Protein AF-A0A943GC03-F1 (afdb_monomer)

Secondary structure (DSSP, 8-state):
-PPPBPPPPP-TT-EEEEE-SSSPP--HHHHHHHHHHHHHTT-EEEE-GGGTEEEEE-SS-EEEEE--PPPPHHHHHHHHHHHHH-TTEEEEEES--SS-GGGGGGG--HHHHHHS--EEEE-GGGHHHHHHIIIII-B-EEE---HHHHSSS--SHHHHHHHHHHHHHHTPPTT-EEEEE-EESSSS-EEEEEEEEEHHHHHHHHTSTT----SS-EEEEEEEES--HHHHHHHHHHHHHTTGGGGEEEEEEEEEE-----STT--SHHHHHHHHHHHHHHHHHH-TT-EEEE-TTSSSSSS---EEESSEEEE-SSEEEEE-

pLDDT: mean 90.37, std 12.74, range [32.59, 98.75]

Structure (mmCIF, N/CA/C/O backbone):
data_AF-A0A943GC03-F1
#
_entry.id   AF-A0A943GC03-F1
#
loop_
_atom_site.group_PDB
_atom_site.id
_atom_site.type_symbol
_atom_site.label_atom_id
_atom_site.label_alt_id
_atom_site.label_comp_id
_atom_site.label_asym_id
_atom_site.label_entity_id
_atom_site.label_seq_id
_atom_site.pdbx_PDB_ins_code
_atom_site.Cartn_x
_atom_site.Cartn_y
_atom_site.Cartn_z
_atom_site.occupancy
_atom_site.B_iso_or_equiv
_atom_site.auth_seq_id
_atom_site.auth_comp_id
_atom_site.auth_asym_id
_atom_site.auth_atom_id
_atom_site.pdbx_PDB_model_num
ATOM 1 N N . MET A 1 1 ? -11.562 -13.745 -10.741 1.00 63.97 1 MET A N 1
ATOM 2 C CA . MET A 1 1 ? -11.432 -12.811 -9.591 1.00 63.97 1 MET A CA 1
ATOM 3 C C . MET A 1 1 ? -12.812 -12.370 -9.106 1.00 63.97 1 MET A C 1
ATOM 5 O O . MET A 1 1 ? -13.724 -12.295 -9.921 1.00 63.97 1 MET A O 1
ATOM 9 N N . SER A 1 2 ? -12.991 -12.064 -7.812 1.00 64.19 2 SER A N 1
ATOM 10 C CA . SER A 1 2 ? -14.250 -11.471 -7.312 1.00 64.19 2 SER A CA 1
ATOM 11 C C . SER A 1 2 ? -14.488 -10.083 -7.938 1.00 64.19 2 SER A C 1
ATOM 13 O O . SER A 1 2 ? -13.507 -9.387 -8.218 1.00 64.19 2 SER A O 1
ATOM 15 N N . PRO A 1 3 ? -15.746 -9.636 -8.127 1.00 81.94 3 PRO A N 1
ATOM 16 C CA . PRO A 1 3 ? -16.027 -8.250 -8.489 1.00 81.94 3 PRO A CA 1
ATOM 17 C C . PRO A 1 3 ? -15.361 -7.300 -7.494 1.00 81.94 3 PRO A C 1
ATOM 19 O O . PRO A 1 3 ? -15.490 -7.473 -6.282 1.00 81.94 3 PRO A O 1
ATOM 22 N N . VAL A 1 4 ? -14.623 -6.316 -8.005 1.00 89.88 4 VAL A N 1
ATOM 23 C CA . VAL A 1 4 ? -13.894 -5.377 -7.152 1.00 89.88 4 VAL A CA 1
ATOM 24 C C . VAL A 1 4 ? -14.811 -4.237 -6.720 1.00 89.88 4 VAL A C 1
ATOM 26 O O . VAL A 1 4 ? -15.385 -3.537 -7.551 1.00 89.88 4 VAL A O 1
ATOM 29 N N . THR A 1 5 ? -14.894 -4.036 -5.413 1.00 95.19 5 THR A N 1
ATOM 30 C CA . THR A 1 5 ? -15.681 -3.024 -4.724 1.00 95.19 5 THR A CA 1
ATOM 31 C C . THR A 1 5 ? -14.780 -1.882 -4.289 1.00 95.19 5 THR A C 1
ATOM 33 O O . THR A 1 5 ? -13.764 -2.074 -3.616 1.00 95.19 5 THR A O 1
ATOM 36 N N . ILE A 1 6 ? -15.174 -0.668 -4.653 1.00 95.62 6 ILE A N 1
ATOM 37 C CA . ILE A 1 6 ? -14.563 0.554 -4.143 1.00 95.62 6 ILE A CA 1
ATOM 38 C C . ILE A 1 6 ? -15.263 0.903 -2.819 1.00 95.62 6 ILE A C 1
ATOM 40 O O . ILE A 1 6 ? -16.489 1.040 -2.819 1.00 95.62 6 ILE A O 1
ATOM 44 N N . PRO A 1 7 ? -14.544 1.038 -1.687 1.00 96.00 7 PRO A N 1
ATOM 45 C CA . PRO A 1 7 ? -15.186 1.309 -0.404 1.00 96.00 7 PRO A CA 1
ATOM 46 C C . PRO A 1 7 ? -15.822 2.705 -0.387 1.00 96.00 7 PRO A C 1
ATOM 48 O O . PRO A 1 7 ? -15.298 3.608 -1.046 1.00 96.00 7 PRO A O 1
ATOM 51 N N . PRO A 1 8 ? -16.886 2.941 0.399 1.00 95.94 8 PRO A N 1
ATOM 52 C CA . PRO A 1 8 ? -17.448 4.279 0.571 1.00 95.94 8 PRO A CA 1
ATOM 53 C C . PRO A 1 8 ? -16.380 5.304 0.982 1.00 95.94 8 PRO A C 1
ATOM 55 O O 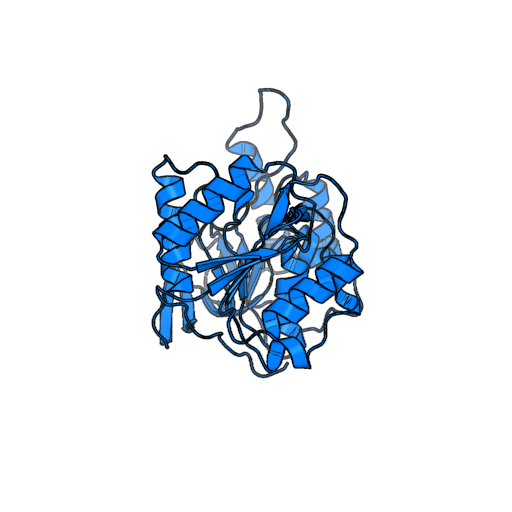. PRO A 1 8 ? -15.473 4.996 1.755 1.00 95.94 8 PRO A O 1
ATOM 58 N N . SER A 1 9 ? -16.469 6.527 0.457 1.00 96.38 9 SER A N 1
ATOM 59 C CA . SER A 1 9 ? -15.617 7.637 0.899 1.00 96.38 9 SER A CA 1
ATOM 60 C C . SER A 1 9 ? -15.942 8.022 2.343 1.00 96.38 9 SER A C 1
ATOM 62 O O . SER A 1 9 ? -17.113 8.013 2.728 1.00 96.38 9 SER A O 1
ATOM 64 N N . LEU A 1 10 ? -14.934 8.449 3.102 1.00 97.88 10 LEU A N 1
ATOM 65 C CA . LEU A 1 10 ? -15.144 9.037 4.423 1.00 97.88 10 LEU A CA 1
ATOM 66 C C . LEU A 1 10 ? -15.774 10.429 4.315 1.00 97.88 10 LEU A C 1
ATOM 68 O O . LEU A 1 10 ? -15.789 11.050 3.247 1.00 97.88 10 LEU A O 1
ATOM 72 N N . ARG A 1 11 ? -16.274 10.927 5.445 1.00 97.38 11 ARG A N 1
ATOM 73 C CA . ARG A 1 11 ? -16.776 12.288 5.659 1.00 97.38 11 ARG A CA 1
ATOM 74 C C . ARG A 1 11 ? -16.354 12.786 7.046 1.00 97.38 11 ARG A C 1
ATOM 76 O O . ARG A 1 11 ? -16.153 11.968 7.944 1.00 97.38 11 ARG A O 1
ATOM 83 N N . PRO A 1 12 ? -16.233 14.107 7.261 1.00 97.56 12 PRO A N 1
ATOM 84 C CA . PRO A 1 12 ? -16.111 14.646 8.612 1.00 97.56 12 PRO A CA 1
ATOM 85 C C . PRO A 1 12 ? -17.236 14.114 9.517 1.00 97.56 12 PRO A C 1
ATOM 87 O O . PRO A 1 12 ? -18.391 14.049 9.097 1.00 97.56 12 PRO A O 1
ATOM 90 N N . GLY A 1 13 ? -16.889 13.709 10.736 1.00 98.00 13 GLY A N 1
ATOM 91 C CA . GLY A 1 13 ? -17.758 13.027 11.697 1.00 98.00 13 GLY A CA 1
ATOM 92 C C . GLY A 1 13 ? -17.644 11.498 11.684 1.00 98.00 13 GLY A C 1
ATOM 93 O O . GLY A 1 13 ? -17.988 10.861 12.682 1.00 98.00 13 GLY A O 1
ATOM 94 N N . ASP A 1 14 ? -17.115 10.893 10.615 1.00 98.62 14 ASP A N 1
ATOM 95 C CA . ASP A 1 14 ? -16.911 9.444 10.566 1.00 98.62 14 ASP A CA 1
ATOM 96 C C . ASP A 1 14 ? -15.860 8.983 11.582 1.00 98.62 14 ASP A C 1
ATOM 98 O O . ASP A 1 14 ? -14.882 9.680 11.867 1.00 98.62 14 ASP A O 1
ATOM 102 N N . THR A 1 15 ? -16.042 7.768 12.105 1.00 98.75 15 THR A N 1
ATOM 103 C CA . THR A 1 15 ? -15.058 7.139 12.993 1.00 98.75 15 THR A CA 1
ATOM 104 C C . THR A 1 15 ? -14.080 6.287 12.198 1.00 98.75 15 THR A C 1
ATOM 106 O O . THR A 1 15 ? -14.480 5.453 11.384 1.00 98.75 15 THR A O 1
ATOM 109 N N . VAL A 1 16 ? -12.789 6.449 12.471 1.00 98.50 16 VAL A N 1
ATOM 110 C CA . VAL A 1 16 ? -11.713 5.614 11.936 1.00 98.50 16 VAL A CA 1
ATOM 111 C C . VAL A 1 16 ? -11.009 4.851 13.051 1.00 98.50 16 VAL A C 1
ATOM 113 O O . VAL A 1 16 ? -10.827 5.355 14.161 1.00 98.50 16 VAL A O 1
ATOM 116 N N . ALA A 1 17 ? -10.612 3.620 12.756 1.00 98.06 17 ALA A N 1
ATOM 117 C CA . ALA A 1 17 ? -9.846 2.777 13.655 1.00 98.06 17 ALA A CA 1
ATOM 118 C C . ALA A 1 17 ? -8.350 2.875 13.351 1.00 98.06 17 ALA A C 1
ATOM 120 O O . ALA A 1 17 ? -7.941 2.758 12.196 1.00 98.06 17 ALA A O 1
ATOM 121 N N . LEU A 1 18 ? -7.533 3.024 14.393 1.00 96.06 18 LEU A N 1
ATOM 122 C CA . LEU A 1 18 ? -6.087 2.837 14.322 1.00 96.06 18 LEU A CA 1
ATOM 123 C C . LEU A 1 18 ? -5.728 1.434 14.800 1.00 96.06 18 LEU A C 1
ATOM 125 O O . LEU A 1 18 ? -6.046 1.072 15.937 1.00 96.06 18 LEU A O 1
ATOM 129 N N . VAL A 1 19 ? -5.041 0.676 13.945 1.00 95.50 19 VAL A N 1
ATOM 130 C CA . VAL A 1 19 ? -4.600 -0.707 14.195 1.00 95.50 19 VAL A CA 1
ATOM 131 C C . VAL A 1 19 ? -3.126 -0.891 13.829 1.00 95.50 19 VAL A C 1
ATOM 133 O O . VAL A 1 19 ? -2.601 -0.181 12.970 1.00 95.50 19 VAL A O 1
ATOM 136 N N . ALA A 1 20 ? -2.457 -1.876 14.434 1.00 94.12 20 ALA A N 1
ATOM 137 C CA . ALA A 1 20 ? -1.085 -2.260 14.081 1.00 94.12 20 ALA A CA 1
ATOM 138 C C . ALA A 1 20 ? -0.996 -3.760 13.725 1.00 94.12 20 ALA A C 1
ATOM 140 O O . ALA A 1 20 ? -0.598 -4.578 14.560 1.00 94.12 20 ALA A O 1
ATOM 141 N N . PRO A 1 21 ? -1.387 -4.158 12.499 1.00 94.00 21 PRO A N 1
ATOM 142 C CA . PRO A 1 21 ? -1.334 -5.561 12.085 1.00 94.00 21 PRO A CA 1
ATOM 143 C C . PRO A 1 21 ? 0.104 -6.064 11.850 1.00 94.00 21 PRO A C 1
ATOM 145 O O . PRO A 1 21 ? 0.349 -7.263 11.957 1.00 94.00 21 PRO A O 1
ATOM 148 N N . GLY A 1 22 ? 1.052 -5.158 11.579 1.00 90.00 22 GLY A N 1
ATOM 149 C CA . GLY A 1 22 ? 2.480 -5.454 11.449 1.00 90.00 22 GLY A CA 1
ATOM 150 C C . GLY A 1 22 ? 3.220 -5.388 12.790 1.00 90.00 22 GLY A C 1
ATOM 151 O O . GLY A 1 22 ? 2.901 -6.111 13.740 1.00 90.00 22 GLY A O 1
ATOM 152 N N . ALA A 1 23 ? 4.226 -4.513 12.876 1.00 86.75 23 ALA A N 1
ATOM 153 C CA . ALA A 1 23 ? 5.077 -4.385 14.058 1.00 86.75 23 ALA A CA 1
ATOM 154 C C . ALA A 1 23 ? 4.424 -3.596 15.207 1.00 86.75 23 ALA A C 1
ATOM 156 O O . ALA A 1 23 ? 3.564 -2.739 15.000 1.00 86.75 23 ALA A O 1
ATOM 157 N N . ALA A 1 24 ? 4.908 -3.843 16.428 1.00 81.38 24 ALA A N 1
ATOM 158 C CA . ALA A 1 24 ? 4.486 -3.133 17.633 1.00 81.38 24 ALA A CA 1
ATOM 159 C C . ALA A 1 24 ? 4.795 -1.627 17.573 1.00 81.38 24 ALA A C 1
ATOM 161 O O . ALA A 1 24 ? 5.775 -1.187 16.959 1.00 81.38 24 ALA A O 1
ATOM 162 N N . VAL A 1 25 ? 3.982 -0.821 18.250 1.00 80.88 25 VAL A N 1
ATOM 163 C CA . VAL A 1 25 ? 4.201 0.623 18.390 1.00 80.88 25 VAL A CA 1
ATOM 164 C C . VAL A 1 25 ? 5.118 0.882 19.579 1.00 80.88 25 VAL A C 1
ATOM 166 O O . VAL A 1 25 ? 4.836 0.421 20.675 1.00 80.88 25 VAL A O 1
ATOM 169 N N . LYS A 1 26 ? 6.201 1.639 19.367 1.00 78.12 26 LYS A N 1
ATOM 170 C CA . LYS A 1 26 ? 7.167 2.019 20.419 1.00 78.12 26 LYS A CA 1
ATOM 171 C C . LYS A 1 26 ? 7.208 3.527 20.707 1.00 78.12 26 LYS A C 1
ATOM 173 O O . LYS A 1 26 ? 7.999 3.977 21.520 1.00 78.12 26 LYS A O 1
ATOM 178 N N . ASN A 1 27 ? 6.391 4.323 20.009 1.00 80.25 27 ASN A N 1
ATOM 179 C CA . ASN A 1 27 ? 6.401 5.786 20.094 1.00 80.25 27 ASN A CA 1
ATOM 180 C C . ASN A 1 27 ? 4.990 6.326 20.412 1.00 80.25 27 ASN A C 1
ATOM 182 O O . ASN A 1 27 ? 4.236 6.641 19.483 1.00 80.25 27 ASN A O 1
ATOM 186 N N . PRO A 1 28 ? 4.615 6.436 21.700 1.00 81.38 28 PRO A N 1
ATOM 187 C CA . PRO A 1 28 ? 3.294 6.923 22.102 1.00 81.38 28 PRO A CA 1
ATOM 188 C C . PRO A 1 28 ? 3.044 8.379 21.695 1.00 81.38 28 PRO A C 1
ATOM 190 O O . PRO A 1 28 ? 1.929 8.726 21.306 1.00 81.38 28 PRO A O 1
ATOM 193 N N . LEU A 1 29 ? 4.075 9.230 21.729 1.00 84.06 29 LEU A N 1
ATOM 194 C CA . LEU A 1 29 ? 3.946 10.634 21.338 1.00 84.06 29 LEU A CA 1
ATOM 195 C C . LEU A 1 29 ? 3.627 10.770 19.844 1.00 84.06 29 LEU A C 1
ATOM 197 O O . LEU A 1 29 ? 2.754 11.549 19.464 1.00 84.06 29 LEU A O 1
ATOM 201 N N . GLY A 1 30 ? 4.295 9.979 19.001 1.00 85.81 30 GLY A N 1
ATOM 202 C CA . GLY A 1 30 ? 4.002 9.917 17.571 1.00 85.81 30 GLY A CA 1
ATOM 203 C C . GLY A 1 30 ? 2.570 9.457 17.295 1.00 85.81 30 GLY A C 1
ATOM 204 O O . GLY A 1 30 ? 1.904 10.032 16.436 1.00 85.81 30 GLY A O 1
ATOM 205 N N . LEU A 1 31 ? 2.066 8.479 18.060 1.00 87.62 31 LEU A N 1
ATOM 206 C CA . LEU A 1 31 ? 0.685 8.005 17.928 1.00 87.62 31 LEU A CA 1
ATOM 207 C C . LEU A 1 31 ? -0.310 9.119 18.260 1.00 87.62 31 LEU A C 1
ATOM 209 O O . LEU A 1 31 ? -1.257 9.340 17.510 1.00 87.62 31 LEU A O 1
ATOM 213 N N . PHE A 1 32 ? -0.068 9.854 19.346 1.00 87.75 32 PHE A N 1
ATOM 214 C CA . PHE A 1 32 ? -0.913 10.974 19.751 1.00 87.75 32 PHE A CA 1
ATOM 215 C C . PHE A 1 32 ? -0.947 12.093 18.699 1.00 87.75 32 PHE A C 1
ATOM 217 O O . PHE A 1 32 ? -2.023 12.578 18.356 1.00 87.75 32 PHE A O 1
ATOM 224 N N . ARG A 1 33 ? 0.202 12.460 18.120 1.00 89.38 33 ARG A N 1
ATOM 225 C CA . ARG A 1 33 ? 0.257 13.455 17.033 1.00 89.38 33 ARG A CA 1
ATOM 226 C C . ARG A 1 33 ? -0.517 13.006 15.796 1.00 89.38 33 ARG A C 1
ATOM 228 O O . ARG A 1 33 ? -1.242 13.800 15.202 1.00 89.38 33 ARG A O 1
ATOM 235 N N . ALA A 1 34 ? -0.431 11.726 15.443 1.00 88.38 34 ALA A N 1
ATOM 236 C CA . ALA A 1 34 ? -1.204 11.187 14.333 1.00 88.38 34 ALA A CA 1
ATOM 237 C C . ALA A 1 34 ? -2.719 11.216 14.606 1.00 88.38 34 ALA A C 1
ATOM 239 O O . ALA A 1 34 ? -3.501 11.546 13.718 1.00 88.38 34 ALA A O 1
ATOM 240 N N . VAL A 1 35 ? -3.143 10.939 15.846 1.00 92.44 35 VAL A N 1
ATOM 241 C CA . VAL A 1 35 ? -4.544 11.098 16.273 1.00 92.44 35 VAL A CA 1
ATOM 242 C C . VAL A 1 35 ? -4.996 12.550 16.104 1.00 92.44 35 VAL A C 1
ATOM 244 O O . VAL A 1 35 ? -6.043 12.781 15.504 1.00 92.44 35 VAL A O 1
ATOM 247 N N . GLN A 1 36 ? -4.193 13.521 16.551 1.00 92.62 36 GLN A N 1
ATOM 248 C CA . GLN A 1 36 ? -4.492 14.947 16.371 1.00 92.62 36 GLN A CA 1
ATOM 249 C C . GLN A 1 36 ? -4.610 15.332 14.892 1.00 92.62 36 GLN A C 1
ATOM 251 O O . GLN A 1 36 ? -5.478 16.125 14.530 1.00 92.62 36 GLN A O 1
ATOM 256 N N . PHE A 1 37 ? -3.775 14.758 14.022 1.00 93.12 37 PHE A N 1
ATOM 257 C CA . PHE A 1 37 ? -3.892 14.954 12.580 1.00 93.12 37 PHE A CA 1
ATOM 258 C C . PHE A 1 37 ? -5.232 14.439 12.037 1.00 93.12 37 PHE A C 1
ATOM 260 O O . PHE A 1 37 ? -5.936 15.179 11.360 1.00 93.12 37 PHE A O 1
ATOM 267 N N . TYR A 1 38 ? -5.638 13.209 12.358 1.00 95.31 38 TYR A N 1
ATOM 268 C CA . TYR A 1 38 ? -6.929 12.693 11.887 1.00 95.31 38 TYR A CA 1
ATOM 269 C C . TYR A 1 38 ? -8.117 13.480 12.464 1.00 95.31 38 TYR A C 1
ATOM 271 O O . TYR A 1 38 ? -9.088 13.736 11.753 1.00 95.31 38 TYR A O 1
ATOM 279 N N . GLN A 1 39 ? -8.022 13.931 13.716 1.00 96.25 39 GLN A N 1
ATOM 280 C CA . GLN A 1 39 ? -9.025 14.801 14.332 1.00 96.25 39 GLN A CA 1
ATOM 281 C C . GLN A 1 39 ? -9.105 16.175 13.655 1.00 96.25 39 GLN A C 1
ATOM 283 O O . GLN A 1 39 ? -10.203 16.700 13.488 1.00 96.25 39 GLN A O 1
ATOM 288 N N . SER A 1 40 ? -7.982 16.746 13.203 1.00 95.12 40 SER A N 1
ATOM 289 C CA . SER A 1 40 ? -7.990 18.021 12.468 1.00 95.12 40 SER A CA 1
ATOM 290 C C . SER A 1 40 ? -8.613 17.907 11.072 1.00 95.12 40 SER A C 1
ATOM 292 O O . SER A 1 40 ? -9.118 18.895 10.544 1.00 95.12 40 SER A O 1
ATOM 294 N N . LEU A 1 41 ? -8.669 16.694 10.509 1.00 95.88 41 LEU A N 1
ATOM 295 C CA . LEU A 1 41 ? -9.468 16.373 9.321 1.00 95.88 41 LEU A CA 1
ATOM 296 C C . LEU A 1 41 ? -10.974 16.217 9.620 1.00 95.88 41 LEU A C 1
ATOM 298 O O . LEU A 1 41 ? -11.757 15.962 8.705 1.00 95.88 41 LEU A O 1
ATOM 302 N N . GLY A 1 42 ? -11.387 16.347 10.884 1.00 97.81 42 GLY A N 1
ATOM 303 C CA . GLY A 1 42 ? -12.769 16.189 11.332 1.00 97.81 42 GLY A CA 1
ATOM 304 C C . GLY A 1 42 ? -13.191 14.740 11.582 1.00 97.81 42 GLY A C 1
ATOM 305 O O . GLY A 1 42 ? -14.388 14.476 11.614 1.00 97.81 42 GLY A O 1
ATOM 306 N N . LEU A 1 43 ? -12.256 13.795 11.725 1.00 98.44 43 LEU A N 1
ATOM 307 C CA . LEU A 1 43 ? -12.565 12.383 11.988 1.00 98.44 43 LEU A CA 1
ATOM 308 C C . LEU A 1 43 ? -12.562 12.066 13.488 1.00 98.44 43 LEU A C 1
ATOM 310 O O . LEU A 1 43 ? -11.730 12.564 14.248 1.00 98.44 43 LEU A O 1
ATOM 314 N N . ASN A 1 44 ? -13.438 11.152 13.896 1.00 98.38 44 ASN A N 1
ATOM 315 C CA . ASN A 1 44 ? -13.374 10.516 15.209 1.00 98.38 44 ASN A CA 1
ATOM 316 C C . ASN A 1 44 ? -12.370 9.357 15.164 1.00 98.38 44 ASN A C 1
ATOM 318 O O . ASN A 1 44 ? -12.326 8.616 14.185 1.00 98.38 44 ASN A O 1
ATOM 322 N N . VAL A 1 45 ? -11.562 9.168 16.210 1.00 97.06 45 VAL A N 1
ATOM 323 C CA . VAL A 1 45 ? -10.482 8.167 16.201 1.00 97.06 45 VAL A CA 1
ATOM 324 C C . VAL A 1 45 ? -10.658 7.154 17.326 1.00 97.06 45 VAL A C 1
ATOM 326 O O . VAL A 1 45 ? -10.672 7.517 18.500 1.00 97.06 45 VAL A O 1
ATOM 329 N N . THR A 1 46 ? -10.728 5.872 16.967 1.00 95.88 46 THR A N 1
ATOM 330 C CA . THR A 1 46 ? -10.702 4.744 17.908 1.00 95.88 46 THR A CA 1
ATOM 331 C C . THR A 1 46 ? -9.359 4.031 17.823 1.00 95.88 46 THR A C 1
ATOM 333 O O . THR A 1 46 ? -8.986 3.524 16.768 1.00 95.88 46 THR A O 1
ATOM 336 N N . ILE A 1 47 ? -8.626 3.952 18.933 1.00 93.31 47 ILE A N 1
ATOM 337 C CA . ILE A 1 47 ? -7.322 3.276 18.985 1.00 93.31 47 ILE A CA 1
ATOM 338 C C . ILE A 1 47 ? -7.510 1.853 19.511 1.00 93.31 47 ILE A C 1
ATOM 340 O O . ILE A 1 47 ? -8.061 1.652 20.595 1.00 93.31 47 ILE A O 1
ATOM 344 N N . PHE A 1 48 ? -7.035 0.863 18.756 1.00 92.81 48 PHE A N 1
ATOM 345 C CA . PHE A 1 48 ? -7.087 -0.538 19.163 1.00 92.81 48 PHE A CA 1
ATOM 346 C C . PHE A 1 48 ? -5.841 -0.969 19.957 1.00 92.81 48 PHE A C 1
ATOM 348 O O . PHE A 1 48 ? -4.774 -0.371 19.796 1.00 92.81 48 PHE A O 1
ATOM 355 N N . PRO A 1 49 ? -5.947 -2.013 20.805 1.00 90.31 49 PRO A N 1
ATOM 356 C CA . PRO A 1 49 ? -4.831 -2.487 21.623 1.00 90.31 49 PRO A CA 1
ATOM 357 C C . PRO A 1 49 ? -3.561 -2.856 20.847 1.00 90.31 49 PRO A C 1
ATOM 359 O O . PRO A 1 49 ? -2.467 -2.619 21.357 1.00 90.31 49 PRO A O 1
ATOM 362 N N . SER A 1 50 ? -3.676 -3.352 19.605 1.00 90.94 50 SER A N 1
ATOM 363 C CA . SER A 1 50 ? -2.524 -3.592 18.714 1.00 90.94 50 SER A CA 1
ATOM 364 C C . SER A 1 50 ? -1.580 -2.394 18.582 1.00 90.94 50 SER A C 1
ATOM 366 O O . SER A 1 50 ? -0.380 -2.588 18.407 1.00 90.94 50 SER A O 1
ATOM 368 N N . CYS A 1 51 ? -2.065 -1.163 18.761 1.00 89.19 51 CYS A N 1
ATOM 369 C CA . CYS A 1 51 ? -1.257 0.058 18.761 1.00 89.19 51 CYS A CA 1
ATOM 370 C C . CYS A 1 51 ? -0.396 0.259 20.028 1.00 89.19 51 CYS A C 1
ATOM 372 O O . CYS A 1 51 ? -0.001 1.388 20.316 1.00 89.19 51 CYS A O 1
ATOM 374 N N . GLY A 1 52 ? -0.115 -0.801 20.793 1.00 84.19 52 GLY A N 1
ATOM 375 C CA . GLY A 1 52 ? 0.617 -0.724 22.060 1.00 84.19 52 GLY A CA 1
ATOM 376 C C . GLY A 1 52 ? -0.222 -0.094 23.169 1.00 84.19 52 GLY A C 1
ATOM 377 O O . GLY A 1 52 ? 0.287 0.693 23.958 1.00 84.19 52 GLY A O 1
ATOM 378 N N . MET A 1 53 ? -1.531 -0.367 23.194 1.00 78.94 53 MET A N 1
ATOM 379 C CA . MET A 1 53 ? -2.463 0.160 24.195 1.00 78.94 53 MET A CA 1
ATOM 380 C C . MET A 1 53 ? -3.028 -0.981 25.047 1.00 78.94 53 MET A C 1
ATOM 382 O O . MET A 1 53 ? -3.512 -1.979 24.520 1.00 78.94 53 MET A O 1
ATOM 386 N N . LYS A 1 54 ? -3.062 -0.819 26.370 1.00 76.62 54 LYS A N 1
ATOM 387 C CA . LYS A 1 54 ? -3.701 -1.752 27.308 1.00 76.62 54 LYS A CA 1
ATOM 388 C C . LYS A 1 54 ? -4.853 -1.061 28.019 1.00 76.62 54 LYS A C 1
ATOM 390 O O . LYS A 1 54 ? -4.758 0.107 28.388 1.00 76.62 54 LYS A O 1
ATOM 395 N N . ARG A 1 55 ? -5.958 -1.781 28.225 1.00 71.88 55 ARG A N 1
ATOM 396 C CA . ARG A 1 55 ? -7.060 -1.288 29.060 1.00 71.88 55 ARG A CA 1
ATOM 397 C C . ARG A 1 55 ? -6.639 -1.362 30.523 1.00 71.88 55 ARG A C 1
ATOM 399 O O . ARG A 1 55 ? -6.353 -2.443 31.027 1.00 71.88 55 ARG A O 1
ATOM 406 N N . HIS A 1 56 ? -6.646 -0.223 31.195 1.00 71.56 56 HIS A N 1
ATOM 407 C CA . HIS A 1 56 ? -6.428 -0.095 32.623 1.00 71.56 56 HIS A CA 1
ATOM 408 C C . HIS A 1 56 ? -7.742 0.326 33.281 1.00 71.56 56 HIS A C 1
ATOM 410 O O . HIS A 1 56 ? -8.244 1.428 33.049 1.00 71.56 56 HIS A O 1
ATOM 416 N N . LYS A 1 57 ? -8.328 -0.586 34.062 1.00 71.88 57 LYS A N 1
ATOM 417 C CA . LYS A 1 57 ? -9.507 -0.295 34.879 1.00 71.88 57 LYS A CA 1
ATOM 418 C C . LYS A 1 57 ? -9.061 0.417 36.151 1.00 71.88 57 LYS A C 1
ATOM 420 O O . LYS A 1 57 ? -8.294 -0.146 36.925 1.00 71.88 57 LYS A O 1
ATOM 425 N N . THR A 1 58 ? -9.562 1.622 36.367 1.00 68.81 58 THR A N 1
ATOM 426 C CA . THR A 1 58 ? -9.566 2.277 37.676 1.00 68.81 58 THR A CA 1
ATOM 427 C C . THR A 1 58 ? -10.899 1.980 38.370 1.00 68.81 58 THR A C 1
ATOM 429 O O . THR A 1 58 ? -11.810 1.426 37.755 1.00 68.81 58 THR A O 1
ATOM 432 N N . GLN A 1 59 ? -11.036 2.335 39.652 1.00 68.44 59 GLN A N 1
ATOM 433 C CA . GLN A 1 59 ? -12.287 2.121 40.399 1.00 68.44 59 GLN A CA 1
ATOM 434 C C . GLN A 1 59 ? -13.522 2.748 39.724 1.00 68.44 59 GLN A C 1
ATOM 436 O O . GLN A 1 59 ? -14.617 2.223 39.894 1.00 68.44 59 GLN A O 1
ATOM 441 N N . ASN A 1 60 ? -13.342 3.809 38.925 1.00 69.56 60 ASN A N 1
ATOM 442 C CA . ASN A 1 60 ? -14.440 4.593 38.349 1.00 69.56 60 ASN A CA 1
ATOM 443 C C . ASN A 1 60 ? -14.445 4.645 36.810 1.00 69.56 60 ASN A C 1
ATOM 445 O O . ASN A 1 60 ? -15.363 5.231 36.244 1.00 69.56 60 ASN A O 1
ATOM 449 N N . ASP A 1 61 ? -13.435 4.099 36.118 1.00 63.44 61 ASP A N 1
ATOM 450 C CA . ASP A 1 61 ? -13.305 4.251 34.661 1.00 63.44 61 ASP A CA 1
ATOM 451 C C . ASP A 1 61 ? -12.400 3.177 34.020 1.00 63.44 61 ASP A C 1
ATOM 453 O O . ASP A 1 61 ? -11.601 2.521 34.686 1.00 63.44 61 ASP A O 1
ATOM 457 N N . THR A 1 62 ? -12.487 2.992 32.702 1.00 69.38 62 THR A N 1
ATOM 458 C CA . THR A 1 62 ? -11.542 2.179 31.921 1.00 69.38 62 THR A CA 1
ATOM 459 C C . THR A 1 62 ? -10.784 3.067 30.942 1.00 69.38 62 THR A C 1
ATOM 461 O O . THR A 1 62 ? -11.339 3.500 29.937 1.00 69.38 62 THR A O 1
ATOM 464 N N . LYS A 1 63 ? -9.487 3.282 31.187 1.00 70.38 63 LYS A N 1
ATOM 465 C CA . LYS A 1 63 ? -8.614 4.091 30.320 1.00 70.38 63 LYS A CA 1
ATOM 466 C C . LYS A 1 63 ? -7.693 3.213 29.479 1.00 70.38 63 LYS A C 1
ATOM 468 O O . LYS A 1 63 ? -7.369 2.094 29.871 1.00 70.38 63 LYS A O 1
ATOM 473 N N . LEU A 1 64 ? -7.257 3.710 28.323 1.00 65.12 64 LEU A N 1
ATOM 474 C CA . LEU A 1 64 ? -6.165 3.096 27.564 1.00 65.12 64 LEU A CA 1
ATOM 475 C C . LEU A 1 64 ? -4.837 3.705 28.022 1.00 65.12 64 LEU A C 1
ATOM 477 O O . LEU A 1 64 ? -4.696 4.925 28.050 1.00 65.12 64 LEU A O 1
ATOM 481 N N . ILE A 1 65 ? -3.882 2.852 28.389 1.00 71.94 65 ILE A N 1
ATOM 482 C CA . ILE A 1 65 ? -2.505 3.233 28.723 1.00 71.94 65 ILE A CA 1
ATOM 483 C C . ILE A 1 65 ? -1.548 2.624 27.705 1.00 71.94 65 ILE A C 1
ATOM 485 O O . ILE A 1 65 ? -1.801 1.531 27.196 1.00 71.94 65 ILE A O 1
ATOM 489 N N . PHE A 1 66 ? -0.447 3.314 27.414 1.00 76.44 66 PHE A N 1
ATOM 490 C CA . PHE A 1 66 ? 0.593 2.754 26.559 1.00 76.44 66 PHE A CA 1
ATOM 491 C C . PHE A 1 66 ? 1.248 1.542 27.232 1.00 76.44 66 PHE A C 1
ATOM 493 O O . PHE A 1 66 ? 1.487 1.544 28.439 1.00 76.44 66 PHE A O 1
ATOM 500 N N . CYS A 1 67 ? 1.506 0.500 26.451 1.00 70.12 67 CYS A N 1
ATOM 501 C CA . CYS A 1 67 ? 2.108 -0.743 26.893 1.00 70.12 67 CYS A CA 1
ATOM 502 C C . CYS A 1 67 ? 3.000 -1.293 25.779 1.00 70.12 67 CYS A C 1
ATOM 504 O O . CYS A 1 67 ? 2.562 -1.434 24.638 1.00 70.12 67 CYS A O 1
ATOM 506 N N . GLU A 1 68 ? 4.245 -1.613 26.126 1.00 65.44 68 GLU A N 1
ATOM 507 C CA . GLU A 1 68 ? 5.242 -2.148 25.192 1.00 65.44 68 GLU A CA 1
ATOM 508 C C . GLU A 1 68 ? 5.091 -3.658 24.941 1.00 65.44 68 GLU A C 1
ATOM 510 O O . GLU A 1 68 ? 5.856 -4.228 24.164 1.00 65.44 68 GLU A O 1
ATOM 515 N N . GLU A 1 69 ? 4.112 -4.313 25.578 1.00 68.69 69 GLU A N 1
ATOM 516 C CA . GLU A 1 69 ? 3.830 -5.737 25.381 1.00 68.69 69 GLU A CA 1
ATOM 517 C C . GLU A 1 69 ? 3.479 -6.030 23.913 1.00 68.69 69 GLU A C 1
ATOM 519 O O . GLU A 1 69 ? 2.642 -5.362 23.295 1.00 68.69 69 GLU A O 1
ATOM 524 N N . GLU A 1 70 ? 4.097 -7.070 23.350 1.00 72.44 70 GLU A N 1
ATOM 525 C CA . GLU A 1 70 ? 3.748 -7.532 22.012 1.00 72.44 70 GLU A CA 1
ATOM 526 C C . GLU A 1 70 ? 2.329 -8.104 21.986 1.00 72.44 70 GLU A C 1
ATOM 528 O O . GLU A 1 70 ? 1.966 -9.015 22.733 1.00 72.44 70 GLU A O 1
ATOM 533 N N . VAL A 1 71 ? 1.517 -7.588 21.067 1.00 86.00 71 VAL A N 1
ATOM 534 C CA . VAL A 1 71 ? 0.168 -8.098 20.835 1.00 86.00 71 VAL A CA 1
ATOM 535 C C . VAL A 1 71 ? 0.236 -9.322 19.924 1.00 86.00 71 VAL A C 1
ATOM 537 O O . VAL A 1 71 ? 0.792 -9.254 18.827 1.00 86.00 71 VAL A O 1
ATOM 540 N N . SER A 1 72 ? -0.360 -10.433 20.367 1.00 91.38 72 SER A N 1
ATOM 541 C CA . SER A 1 72 ? -0.392 -11.687 19.600 1.00 91.38 72 SER A CA 1
ATOM 542 C C . SER A 1 72 ? -1.035 -11.525 18.217 1.00 91.38 72 SER A C 1
ATOM 544 O O . SER A 1 72 ? -1.984 -10.754 18.041 1.00 91.38 72 SER A O 1
ATOM 546 N N . ASP A 1 73 ? -0.590 -12.325 17.248 1.00 94.19 73 ASP A N 1
ATOM 547 C CA . ASP A 1 73 ? -1.155 -12.340 15.891 1.00 94.19 73 ASP A CA 1
ATOM 548 C C . ASP A 1 73 ? -2.662 -12.643 15.898 1.00 94.19 73 ASP A C 1
ATOM 550 O O . ASP A 1 73 ? -3.442 -11.985 15.210 1.00 94.19 73 ASP A O 1
ATOM 554 N N . ALA A 1 74 ? -3.103 -13.571 16.755 1.00 95.44 74 ALA A N 1
ATOM 555 C CA . ALA A 1 74 ? -4.518 -13.893 16.917 1.00 95.44 74 ALA A CA 1
ATOM 556 C C . ALA A 1 74 ? -5.337 -12.681 17.395 1.00 95.44 74 ALA A C 1
ATOM 558 O O . ALA A 1 74 ? -6.475 -12.488 16.964 1.00 95.44 74 ALA A O 1
ATOM 559 N N . GLN A 1 75 ? -4.776 -11.847 18.275 1.00 94.06 75 GLN A N 1
ATOM 560 C CA . GLN A 1 75 ? -5.430 -10.615 18.700 1.00 94.06 75 GLN A CA 1
ATOM 561 C C . GLN A 1 75 ? -5.441 -9.565 17.585 1.00 94.06 75 GLN A C 1
ATOM 563 O O . GLN A 1 75 ? -6.510 -9.022 17.316 1.00 94.06 75 GLN A O 1
ATOM 568 N N . LYS A 1 76 ? -4.322 -9.336 16.886 1.00 95.44 76 LYS A N 1
ATOM 569 C CA . LYS A 1 76 ? -4.263 -8.417 15.731 1.00 95.44 76 LYS A CA 1
ATOM 570 C C . LYS A 1 76 ? -5.294 -8.784 14.661 1.00 95.44 76 LYS A C 1
ATOM 572 O O . LYS A 1 76 ? -6.028 -7.921 14.186 1.00 95.44 76 LYS A O 1
ATOM 577 N N . LEU A 1 77 ? -5.415 -10.074 14.344 1.00 97.19 77 LEU A N 1
ATOM 578 C CA . LEU A 1 77 ? -6.415 -10.590 13.412 1.00 97.19 77 LEU A CA 1
ATOM 579 C C . LEU A 1 77 ? -7.850 -10.349 13.904 1.00 97.19 77 LEU A C 1
ATOM 581 O O . LEU A 1 77 ? -8.703 -9.898 13.137 1.00 97.19 77 LEU A O 1
ATOM 585 N N . ARG A 1 78 ? -8.144 -10.645 15.179 1.00 96.75 78 ARG A N 1
ATOM 586 C CA . ARG A 1 78 ? -9.473 -10.385 15.761 1.00 96.75 78 ARG A CA 1
ATOM 587 C C . ARG A 1 78 ? -9.826 -8.902 15.723 1.00 96.75 78 ARG A C 1
ATOM 589 O O . ARG A 1 78 ? -10.961 -8.571 15.399 1.00 96.75 78 ARG A O 1
ATOM 596 N N . GLU A 1 79 ? -8.876 -8.029 16.041 1.00 96.00 79 GLU A N 1
ATOM 597 C CA . GLU A 1 79 ? -9.059 -6.578 16.000 1.00 96.00 79 GLU A CA 1
ATOM 598 C C . GLU A 1 79 ? -9.335 -6.091 14.577 1.00 96.00 79 GLU A C 1
ATOM 600 O O . GLU A 1 79 ? -10.313 -5.374 14.373 1.00 96.00 79 GLU A O 1
ATOM 605 N N . LEU A 1 80 ? -8.560 -6.547 13.588 1.00 97.88 80 LEU A N 1
ATOM 606 C CA . LEU A 1 80 ? -8.775 -6.208 12.181 1.00 97.88 80 LEU A CA 1
ATOM 607 C C . LEU A 1 80 ? -10.172 -6.635 11.708 1.00 97.88 80 LEU A C 1
ATOM 609 O O . LEU A 1 80 ? -10.931 -5.815 11.197 1.00 97.88 80 LEU A O 1
ATOM 613 N N . GLN A 1 81 ? -10.558 -7.892 11.939 1.00 97.88 81 GLN A N 1
ATOM 614 C CA . GLN A 1 81 ? -11.885 -8.383 11.550 1.00 97.88 81 GLN A CA 1
ATOM 615 C C . GLN A 1 81 ? -13.016 -7.676 12.306 1.00 97.88 81 GLN A C 1
ATOM 617 O O . GLN A 1 81 ? -14.083 -7.446 11.742 1.00 97.88 81 GLN A O 1
ATOM 622 N N . ARG A 1 82 ? -12.804 -7.312 13.577 1.00 97.56 82 ARG A N 1
ATOM 623 C CA . ARG A 1 82 ? -13.766 -6.513 14.343 1.00 97.56 82 ARG A CA 1
ATOM 624 C C . ARG A 1 82 ? -13.947 -5.129 13.729 1.00 97.56 82 ARG A C 1
ATOM 626 O O . ARG A 1 82 ? -15.083 -4.698 13.612 1.00 97.56 82 ARG A O 1
ATOM 633 N N . CYS A 1 83 ? -12.869 -4.461 13.318 1.00 98.12 83 CYS A N 1
ATOM 634 C CA . CYS A 1 83 ? -12.964 -3.153 12.666 1.00 98.12 83 CYS A CA 1
ATOM 635 C C . CYS A 1 83 ? -13.804 -3.209 11.385 1.00 98.12 83 CYS A C 1
ATOM 637 O O . CYS A 1 83 ? -14.544 -2.275 11.096 1.00 98.12 83 CYS A O 1
ATOM 639 N N . PHE A 1 84 ? -13.711 -4.308 10.631 1.00 98.25 84 PHE A N 1
ATOM 640 C CA . PHE A 1 84 ? -14.544 -4.523 9.449 1.00 98.25 84 PHE A CA 1
ATOM 641 C C . PHE A 1 84 ? -16.006 -4.834 9.798 1.00 98.25 84 PHE A C 1
ATOM 643 O O . PHE A 1 84 ? -16.890 -4.320 9.135 1.00 98.25 84 PHE A O 1
ATOM 650 N N . ARG A 1 85 ? -16.294 -5.601 10.854 1.00 97.75 85 ARG A N 1
ATOM 651 C CA . ARG A 1 85 ? -17.685 -5.897 11.260 1.00 97.75 85 ARG A CA 1
ATOM 652 C C . ARG A 1 85 ? -18.403 -4.742 11.961 1.00 97.75 85 ARG A C 1
ATOM 654 O O . ARG A 1 85 ? -19.620 -4.763 12.075 1.00 97.75 85 ARG A O 1
ATOM 661 N N . ASP A 1 86 ? -17.663 -3.790 12.513 1.00 98.12 86 ASP A N 1
ATOM 662 C CA . ASP A 1 86 ? -18.235 -2.688 13.280 1.00 98.12 86 ASP A CA 1
ATOM 663 C C . ASP A 1 86 ? -18.715 -1.569 12.342 1.00 98.12 86 ASP A C 1
ATOM 665 O O . ASP A 1 86 ? -17.919 -0.853 11.728 1.00 98.12 86 ASP A O 1
ATOM 669 N N . ASP A 1 87 ? -20.032 -1.405 12.228 1.00 97.44 87 ASP A N 1
ATOM 670 C CA . ASP A 1 87 ? -20.648 -0.385 11.375 1.00 97.44 87 ASP A CA 1
ATOM 671 C C . ASP A 1 87 ? -20.382 1.049 11.829 1.00 97.44 87 ASP A C 1
ATOM 673 O O . ASP A 1 87 ? -20.525 1.974 11.022 1.00 97.44 87 ASP A O 1
ATOM 677 N N . THR A 1 88 ? -19.953 1.260 13.075 1.00 98.12 88 THR A N 1
ATOM 678 C CA . THR A 1 88 ? -19.561 2.590 13.556 1.00 98.12 88 THR A CA 1
ATOM 679 C C . THR A 1 88 ? -18.211 3.022 12.983 1.00 98.12 88 THR A C 1
ATOM 681 O O . THR A 1 88 ? -17.994 4.213 12.762 1.00 98.12 88 THR A O 1
ATOM 684 N N . ILE A 1 89 ? -17.333 2.069 12.652 1.00 98.56 89 ILE A N 1
ATOM 685 C CA . ILE A 1 89 ? -16.032 2.315 12.024 1.00 98.56 89 ILE A CA 1
ATOM 686 C C . ILE A 1 89 ? -16.222 2.404 10.507 1.00 98.56 89 ILE A C 1
ATOM 688 O O . ILE A 1 89 ? -16.760 1.495 9.879 1.00 98.56 89 ILE A O 1
ATOM 692 N N . LYS A 1 90 ? -15.770 3.495 9.889 1.00 98.50 90 LYS A N 1
ATOM 693 C CA . LYS A 1 90 ? -15.861 3.731 8.436 1.00 98.50 90 LYS A CA 1
ATOM 694 C C . LYS A 1 90 ? -14.517 3.602 7.718 1.00 98.50 90 LYS A C 1
ATOM 696 O O . LYS A 1 90 ? -14.484 3.341 6.516 1.00 98.50 90 LYS A O 1
ATOM 701 N N . GLY A 1 91 ? -13.411 3.733 8.450 1.00 98.31 91 GLY A N 1
ATOM 702 C CA . GLY A 1 91 ? -12.056 3.583 7.920 1.00 98.31 91 GLY A CA 1
ATOM 703 C C . GLY A 1 91 ? -11.110 2.911 8.909 1.00 98.31 91 GLY A C 1
ATOM 704 O O . GLY A 1 91 ? -11.320 2.963 10.117 1.00 98.31 91 GLY A O 1
ATOM 705 N N . ILE A 1 92 ? -10.071 2.262 8.395 1.00 98.62 92 ILE A N 1
ATOM 706 C CA . ILE A 1 92 ? -9.089 1.486 9.152 1.00 98.62 92 ILE A CA 1
ATOM 707 C C . ILE A 1 92 ? -7.705 1.912 8.679 1.00 98.62 92 ILE A C 1
ATOM 709 O O . ILE A 1 92 ? -7.330 1.673 7.529 1.00 98.62 92 ILE A O 1
ATOM 713 N N . PHE A 1 93 ? -6.947 2.562 9.554 1.00 97.94 93 PHE A N 1
ATOM 714 C CA . PHE A 1 93 ? -5.636 3.111 9.232 1.00 97.94 93 PHE A CA 1
ATOM 715 C C . PHE A 1 93 ? -4.554 2.362 10.007 1.00 97.94 93 PHE A C 1
ATOM 717 O O . PHE A 1 93 ? -4.553 2.316 11.241 1.00 97.94 93 PHE A O 1
ATOM 724 N N . CYS A 1 94 ? -3.621 1.767 9.268 1.00 96.56 94 CYS A N 1
ATOM 725 C CA . CYS A 1 94 ? -2.474 1.091 9.847 1.00 96.56 94 CYS A CA 1
ATOM 726 C C . CYS A 1 94 ? -1.496 2.129 10.397 1.00 96.56 94 CYS A C 1
ATOM 728 O O . CYS A 1 94 ? -1.085 3.059 9.700 1.00 96.56 94 CYS A O 1
ATOM 730 N N . VAL A 1 95 ? -1.106 1.972 11.659 1.00 92.06 95 VAL A N 1
ATOM 731 C CA . VAL A 1 95 ? -0.246 2.965 12.317 1.00 92.06 95 VAL A CA 1
ATOM 732 C C . VAL A 1 95 ? 1.216 2.865 11.895 1.00 92.06 95 VAL A C 1
ATOM 734 O O . VAL A 1 95 ? 1.929 3.868 11.925 1.00 92.06 95 VAL A O 1
ATOM 737 N N . ARG A 1 96 ? 1.657 1.668 11.497 1.00 90.12 96 ARG A N 1
ATOM 738 C CA . ARG A 1 96 ? 2.971 1.380 10.915 1.00 90.12 96 ARG A CA 1
ATOM 739 C C . ARG A 1 96 ? 2.963 0.026 10.199 1.00 90.12 96 ARG A C 1
ATOM 741 O O . ARG A 1 96 ? 2.115 -0.819 10.480 1.00 90.12 96 ARG A O 1
ATOM 748 N N . GLY A 1 97 ? 3.961 -0.175 9.343 1.00 87.50 97 GLY A N 1
ATOM 749 C CA . GLY A 1 97 ? 4.293 -1.462 8.738 1.00 87.50 97 GLY A CA 1
ATOM 750 C C . GLY A 1 97 ? 5.198 -2.262 9.675 1.00 87.50 97 GLY A C 1
ATOM 751 O O . GLY A 1 97 ? 4.944 -2.350 10.879 1.00 87.50 97 GLY A O 1
ATOM 752 N N . GLY A 1 98 ? 6.304 -2.784 9.149 1.00 88.31 98 GLY A N 1
ATOM 753 C CA . GLY A 1 98 ? 7.289 -3.552 9.909 1.00 88.31 98 GLY A CA 1
ATOM 754 C C . GLY A 1 98 ? 7.278 -5.017 9.501 1.00 88.31 98 GLY A C 1
ATOM 755 O O . GLY A 1 98 ? 7.659 -5.321 8.384 1.00 88.31 98 GLY A O 1
ATOM 756 N N . TYR A 1 99 ? 6.887 -5.914 10.402 1.00 90.75 99 TYR A N 1
ATOM 757 C CA . TYR A 1 99 ? 6.815 -7.341 10.105 1.00 90.75 99 TYR A CA 1
ATOM 758 C C . TYR A 1 99 ? 5.683 -7.988 10.896 1.00 90.75 99 TYR A C 1
ATOM 760 O O . TYR A 1 99 ? 5.564 -7.776 12.107 1.00 90.75 99 TYR A O 1
ATOM 768 N N . GLY A 1 100 ? 4.882 -8.804 10.218 1.00 92.88 100 GLY A N 1
ATOM 769 C CA . GLY A 1 100 ? 3.881 -9.657 10.853 1.00 92.88 100 GLY A CA 1
ATOM 770 C C . GLY A 1 100 ? 2.621 -9.871 10.026 1.00 92.88 100 GLY A C 1
ATOM 771 O O . GLY A 1 100 ? 1.944 -10.873 10.245 1.00 92.88 100 GLY A O 1
ATOM 772 N N . CYS A 1 101 ? 2.327 -9.010 9.045 1.00 97.38 101 CYS A N 1
ATOM 773 C CA . CYS A 1 101 ? 1.081 -9.108 8.279 1.00 97.38 101 CYS A CA 1
ATOM 774 C C . CYS A 1 101 ? 0.954 -10.435 7.520 1.00 97.38 101 CYS A C 1
ATOM 776 O O . CYS A 1 101 ? -0.144 -10.986 7.438 1.00 97.38 101 CYS A O 1
ATOM 778 N N . ILE A 1 102 ? 2.070 -10.996 7.041 1.00 97.06 102 ILE A N 1
ATOM 779 C CA . ILE A 1 102 ? 2.089 -12.313 6.388 1.00 97.06 102 ILE A CA 1
ATOM 780 C C . ILE A 1 102 ? 1.544 -13.435 7.291 1.00 97.06 102 ILE A C 1
ATOM 782 O O . ILE A 1 102 ? 0.865 -14.341 6.812 1.00 97.06 102 ILE A O 1
ATOM 786 N N . ARG A 1 103 ? 1.763 -13.359 8.612 1.00 96.38 103 ARG A N 1
ATOM 787 C CA . ARG A 1 103 ? 1.303 -14.379 9.572 1.00 96.38 103 ARG A CA 1
ATOM 788 C C . ARG A 1 103 ? -0.205 -14.324 9.812 1.00 96.38 103 ARG A C 1
ATOM 790 O O . ARG A 1 103 ? -0.775 -15.263 10.356 1.00 96.38 103 ARG A O 1
ATOM 797 N N . LEU A 1 104 ? -0.862 -13.241 9.392 1.00 97.44 104 LEU A N 1
ATOM 798 C CA . LEU A 1 104 ? -2.307 -13.074 9.536 1.00 97.44 104 LEU A CA 1
ATOM 799 C C . LEU A 1 104 ? -3.094 -13.716 8.386 1.00 97.44 104 LEU A C 1
ATOM 801 O O . LEU A 1 104 ? -4.282 -13.981 8.562 1.00 97.44 104 LEU A O 1
ATOM 805 N N . LEU A 1 105 ? -2.453 -13.984 7.238 1.00 97.56 105 LEU A N 1
ATOM 806 C CA . LEU A 1 105 ? -3.127 -14.349 5.984 1.00 97.56 105 LEU A CA 1
ATOM 807 C C . LEU A 1 105 ? -4.051 -15.566 6.110 1.00 97.56 105 LEU A C 1
ATOM 809 O O . LEU A 1 105 ? -5.169 -15.537 5.602 1.00 97.56 105 LEU A O 1
ATOM 813 N N . GLN A 1 106 ? -3.625 -16.603 6.839 1.00 96.19 106 GLN A N 1
ATOM 814 C CA . GLN A 1 106 ? -4.407 -17.833 7.017 1.00 96.19 106 GLN A CA 1
ATOM 815 C C . GLN A 1 106 ? -5.735 -17.605 7.751 1.00 96.19 106 GLN A C 1
ATOM 817 O O . GLN A 1 106 ? -6.691 -18.347 7.546 1.00 96.19 106 GLN A O 1
ATOM 822 N N . GLY A 1 107 ? -5.800 -16.595 8.618 1.00 97.12 107 GLY A N 1
ATOM 823 C CA . GLY A 1 107 ? -6.986 -16.315 9.418 1.00 97.12 107 GLY A CA 1
ATOM 824 C C . GLY A 1 107 ? -7.925 -15.271 8.814 1.00 97.12 107 GLY A C 1
ATOM 825 O O . GLY A 1 107 ? -8.951 -14.964 9.423 1.00 97.12 107 GLY A O 1
ATOM 826 N N . LEU A 1 108 ? -7.588 -14.699 7.654 1.00 96.81 108 LEU A N 1
ATOM 827 C CA . LEU A 1 108 ? -8.428 -13.716 6.977 1.00 96.81 108 LEU A CA 1
ATOM 828 C C . LEU A 1 108 ? -9.666 -14.395 6.371 1.00 96.81 108 LEU A C 1
ATOM 830 O O . LEU A 1 108 ? -9.573 -15.385 5.652 1.00 96.81 108 LEU A O 1
ATOM 834 N N . SER A 1 109 ? -10.847 -13.839 6.645 1.00 94.69 109 SER A N 1
ATOM 835 C CA . SER A 1 109 ? -12.127 -14.357 6.156 1.00 94.69 109 SER A CA 1
ATOM 836 C C . SER A 1 109 ? -12.704 -13.480 5.049 1.00 94.69 109 SER A C 1
ATOM 838 O O . SER A 1 109 ? -13.076 -12.335 5.300 1.00 94.69 109 SER A O 1
ATOM 840 N N . LYS A 1 110 ? -12.837 -14.022 3.829 1.00 94.62 110 LYS A N 1
ATOM 841 C CA . LYS A 1 110 ? -13.358 -13.285 2.661 1.00 94.62 110 LYS A CA 1
ATOM 842 C C . LYS A 1 110 ? -14.695 -12.605 2.955 1.00 94.62 110 LYS A C 1
ATOM 844 O O . LYS A 1 110 ? -14.836 -11.423 2.662 1.00 94.62 110 LYS A O 1
ATOM 849 N N . ASN A 1 111 ? -15.625 -13.328 3.578 1.00 93.75 111 ASN A N 1
ATOM 850 C CA . ASN A 1 111 ? -16.972 -12.836 3.875 1.00 93.75 111 ASN A CA 1
ATOM 851 C C . ASN A 1 111 ? -16.925 -11.582 4.755 1.00 93.75 111 ASN A C 1
ATOM 853 O O . ASN A 1 111 ? -17.589 -10.600 4.459 1.00 93.75 111 ASN A O 1
ATOM 857 N N . VAL A 1 112 ? -16.043 -11.552 5.763 1.00 95.69 112 VAL A N 1
ATOM 858 C CA . VAL A 1 112 ? -15.888 -10.379 6.639 1.00 95.69 112 VAL A CA 1
ATOM 859 C C . VAL A 1 112 ? -15.527 -9.126 5.849 1.00 95.69 112 VAL A C 1
ATOM 861 O O . VAL A 1 112 ? -16.088 -8.065 6.102 1.00 95.69 112 VAL A O 1
ATOM 864 N N . PHE A 1 113 ? -14.594 -9.230 4.906 1.00 95.81 113 PHE A N 1
ATOM 865 C CA . PHE A 1 113 ? -14.059 -8.062 4.207 1.00 95.81 113 PHE A CA 1
ATOM 866 C C . PHE A 1 113 ? -14.898 -7.663 2.990 1.00 95.81 113 PHE A C 1
ATOM 868 O O . PHE A 1 113 ? -15.087 -6.473 2.752 1.00 95.81 113 PHE A O 1
ATOM 875 N N . ALA A 1 114 ? -15.420 -8.640 2.245 1.00 95.25 114 ALA A N 1
ATOM 876 C CA . ALA A 1 114 ? -16.240 -8.399 1.059 1.00 95.25 114 ALA A CA 1
ATOM 877 C C . ALA A 1 114 ? -17.632 -7.846 1.413 1.00 95.25 114 ALA A C 1
ATOM 879 O O . ALA A 1 114 ? -18.140 -6.984 0.703 1.00 95.25 114 ALA A O 1
ATOM 880 N N . GLU A 1 115 ? -18.234 -8.301 2.519 1.00 95.56 115 GLU A N 1
ATOM 881 C CA . GLU A 1 115 ? -19.557 -7.832 2.965 1.00 95.56 115 GLU A CA 1
ATOM 882 C C . GLU A 1 115 ? -19.493 -6.477 3.683 1.00 95.56 115 GLU A C 1
ATOM 884 O O . GLU A 1 115 ? -20.505 -5.792 3.796 1.00 95.56 115 GLU A O 1
ATOM 889 N N . ASN A 1 116 ? -18.307 -6.062 4.142 1.00 97.25 116 ASN A N 1
ATOM 890 C CA . ASN A 1 116 ? -18.129 -4.835 4.917 1.00 97.25 116 ASN A CA 1
ATOM 891 C C . ASN A 1 116 ? -17.046 -3.920 4.312 1.00 97.25 116 ASN A C 1
ATOM 893 O O . ASN A 1 116 ? -16.058 -3.613 4.985 1.00 97.25 116 ASN A O 1
ATOM 897 N N . PRO A 1 117 ? -17.178 -3.467 3.052 1.00 96.81 117 PRO A N 1
ATOM 898 C CA . PRO A 1 117 ? -16.148 -2.665 2.401 1.00 96.81 117 PRO A CA 1
ATOM 899 C C . PRO A 1 117 ? -15.939 -1.332 3.138 1.00 96.81 117 PRO A C 1
ATOM 901 O O . PRO A 1 117 ? -16.855 -0.520 3.272 1.00 96.81 117 PRO A O 1
ATOM 904 N N . LYS A 1 118 ? -14.710 -1.090 3.600 1.00 97.81 118 LYS A N 1
ATOM 905 C CA . LYS A 1 118 ? -14.301 0.124 4.326 1.00 97.81 118 LYS A CA 1
ATOM 906 C C . LYS A 1 118 ? -12.974 0.641 3.783 1.00 97.81 118 LYS A C 1
ATOM 908 O O . LYS A 1 118 ? -12.198 -0.112 3.195 1.00 97.81 118 LYS A O 1
ATOM 913 N N . VAL A 1 119 ? -12.702 1.929 3.985 1.00 98.25 119 VAL A N 1
ATOM 914 C CA . VAL A 1 119 ? -11.402 2.512 3.625 1.00 98.25 119 VAL A CA 1
ATOM 915 C C . VAL A 1 119 ? -10.313 1.827 4.450 1.00 98.25 119 VAL A C 1
ATOM 917 O O . VAL A 1 119 ? -10.360 1.873 5.674 1.00 98.25 119 VAL A O 1
ATOM 920 N N . PHE A 1 120 ? -9.328 1.215 3.794 1.00 98.62 120 PHE A N 1
ATOM 921 C CA . PHE A 1 120 ? -8.183 0.579 4.446 1.00 98.62 120 PHE A CA 1
ATOM 922 C C . PHE A 1 120 ? -6.877 1.198 3.941 1.00 98.62 120 PHE A C 1
ATOM 924 O O . PHE A 1 120 ? -6.627 1.188 2.734 1.00 98.62 120 PHE A O 1
ATOM 931 N N . CYS A 1 121 ? -6.060 1.726 4.855 1.00 98.38 121 CYS A N 1
ATOM 932 C CA . CYS A 1 121 ? -4.856 2.496 4.535 1.00 98.38 121 CYS A CA 1
ATOM 933 C C . CYS A 1 121 ? -3.600 1.922 5.202 1.00 98.38 121 CYS A C 1
ATOM 935 O O . CYS A 1 121 ? -3.614 1.621 6.399 1.00 98.38 121 CYS A O 1
ATOM 937 N N . GLY A 1 122 ? -2.500 1.859 4.453 1.00 97.69 122 GLY A N 1
ATOM 938 C CA . GLY A 1 122 ? -1.153 1.551 4.944 1.00 97.69 122 GLY A CA 1
ATOM 939 C C . GLY A 1 122 ? -0.162 1.375 3.792 1.00 97.69 122 GLY A C 1
ATOM 940 O O . GLY A 1 122 ? -0.540 1.531 2.642 1.00 97.69 122 GLY A O 1
ATOM 941 N N . TYR A 1 123 ? 1.102 1.070 4.077 1.00 97.38 123 TYR A N 1
ATOM 942 C CA . TYR A 1 123 ? 2.088 0.659 3.064 1.00 97.38 123 TYR A CA 1
ATOM 943 C C . TYR A 1 123 ? 3.148 -0.260 3.682 1.00 97.38 123 TYR A C 1
ATOM 945 O O . TYR A 1 123 ? 3.011 -0.647 4.845 1.00 97.38 123 TYR A O 1
ATOM 953 N N . SER A 1 124 ? 4.209 -0.610 2.942 1.00 96.12 124 SER A N 1
ATOM 954 C CA . SER A 1 124 ? 5.280 -1.495 3.430 1.00 96.12 124 SER A CA 1
ATOM 955 C C . SER A 1 124 ? 4.739 -2.913 3.691 1.00 96.12 124 SER A C 1
ATOM 957 O O . SER A 1 124 ? 4.034 -3.445 2.836 1.00 96.12 124 SER A O 1
ATOM 959 N N . ASP A 1 125 ? 4.981 -3.511 4.862 1.00 97.25 125 ASP A N 1
ATOM 960 C CA . ASP A 1 125 ? 4.454 -4.832 5.283 1.00 97.25 125 ASP A CA 1
ATOM 961 C C . ASP A 1 125 ? 2.924 -4.972 5.152 1.00 97.25 125 ASP A C 1
ATOM 963 O O . ASP A 1 125 ? 2.399 -6.068 4.970 1.00 97.25 125 ASP A O 1
ATOM 967 N N . ILE A 1 126 ? 2.183 -3.857 5.151 1.00 98.38 126 ILE A N 1
ATOM 968 C CA . ILE A 1 126 ? 0.731 -3.861 4.910 1.00 98.38 126 ILE A CA 1
ATOM 969 C C . ILE A 1 126 ? 0.380 -4.367 3.495 1.00 98.38 126 ILE A C 1
ATOM 971 O O . ILE A 1 126 ? -0.746 -4.801 3.252 1.00 98.38 126 ILE A O 1
ATOM 975 N N . THR A 1 127 ? 1.348 -4.407 2.574 1.00 98.75 127 THR A N 1
ATOM 976 C CA . THR A 1 127 ? 1.221 -4.980 1.223 1.00 98.75 127 THR A CA 1
ATOM 977 C C . THR A 1 127 ? 0.635 -6.392 1.229 1.00 98.75 127 THR A C 1
ATOM 979 O O . THR A 1 127 ? -0.201 -6.689 0.380 1.00 98.75 127 THR A O 1
ATOM 982 N N . PHE A 1 128 ? 0.976 -7.240 2.210 1.00 98.75 128 PHE A N 1
ATOM 983 C CA . PHE A 1 128 ? 0.372 -8.575 2.333 1.00 98.75 128 PHE A CA 1
ATOM 984 C C . PHE A 1 128 ? -1.159 -8.507 2.449 1.00 98.75 128 PHE A C 1
ATOM 986 O O . PHE A 1 128 ? -1.868 -9.288 1.815 1.00 98.75 128 PHE A O 1
ATOM 993 N N . LEU A 1 129 ? -1.674 -7.542 3.218 1.00 98.69 129 LEU A N 1
ATOM 994 C CA . LEU A 1 129 ? -3.111 -7.322 3.374 1.00 98.69 129 LEU A CA 1
ATOM 995 C C . LEU A 1 129 ? -3.713 -6.667 2.128 1.00 98.69 129 LEU A C 1
ATOM 997 O O . LEU A 1 129 ? -4.784 -7.084 1.702 1.00 98.69 129 LEU A O 1
ATOM 1001 N N . HIS A 1 130 ? -3.028 -5.698 1.508 1.00 98.62 130 HIS A N 1
ATOM 1002 C CA . HIS A 1 130 ? -3.485 -5.086 0.253 1.00 98.62 130 HIS A CA 1
ATOM 1003 C C . HIS A 1 130 ? -3.693 -6.127 -0.851 1.00 98.62 130 HIS A C 1
ATOM 1005 O O . HIS A 1 130 ? -4.768 -6.180 -1.448 1.00 98.62 130 HIS A O 1
ATOM 1011 N N . LEU A 1 131 ? -2.697 -6.987 -1.082 1.00 98.44 131 LEU A N 1
ATOM 1012 C CA . LEU A 1 131 ? -2.780 -8.071 -2.060 1.00 98.44 131 LEU A CA 1
ATOM 1013 C C . LEU A 1 131 ? -3.925 -9.022 -1.725 1.00 98.44 131 LEU A C 1
ATOM 1015 O O . LEU A 1 131 ? -4.745 -9.329 -2.590 1.00 98.44 131 LEU A O 1
ATOM 1019 N N . TRP A 1 132 ? -4.028 -9.439 -0.462 1.00 98.06 132 TRP A N 1
ATOM 1020 C CA . TRP A 1 132 ? -5.078 -10.360 -0.051 1.00 98.06 132 TRP A CA 1
ATOM 1021 C C . TRP A 1 132 ? -6.478 -9.754 -0.239 1.00 98.06 132 TRP A C 1
ATOM 1023 O O . TRP A 1 132 ? -7.372 -10.411 -0.771 1.00 98.06 132 TRP A O 1
ATOM 1033 N N . PHE A 1 133 ? -6.676 -8.485 0.127 1.00 98.06 133 PHE A N 1
ATOM 1034 C CA . PHE A 1 133 ? -7.956 -7.796 -0.041 1.00 98.06 133 PHE A CA 1
ATOM 1035 C C . PHE A 1 133 ? -8.345 -7.629 -1.507 1.00 98.06 133 PHE A C 1
ATOM 1037 O O . PHE A 1 133 ? -9.502 -7.868 -1.856 1.00 98.06 133 PHE A O 1
ATOM 1044 N N . VAL A 1 134 ? -7.400 -7.276 -2.377 1.00 97.12 134 VAL A N 1
ATOM 1045 C CA . VAL A 1 134 ? -7.680 -7.126 -3.809 1.00 97.12 134 VAL A CA 1
ATOM 1046 C C . VAL A 1 134 ? -8.016 -8.478 -4.444 1.00 97.12 134 VAL A C 1
ATOM 1048 O O . VAL A 1 134 ? -9.032 -8.587 -5.128 1.00 97.12 134 VAL A O 1
ATOM 1051 N N . LEU A 1 135 ? -7.212 -9.514 -4.186 1.00 96.06 135 LEU A N 1
ATOM 1052 C CA . LEU A 1 135 ? -7.335 -10.813 -4.859 1.00 96.06 135 LEU A CA 1
ATOM 1053 C C . LEU A 1 135 ? -8.494 -11.664 -4.319 1.00 96.06 135 LEU A C 1
ATOM 1055 O O . LEU A 1 135 ? -9.232 -12.271 -5.097 1.00 96.06 135 LEU A O 1
ATOM 1059 N N . HIS A 1 136 ? -8.686 -11.688 -2.996 1.00 95.88 136 HIS A N 1
ATOM 1060 C CA . HIS A 1 136 ? -9.648 -12.587 -2.347 1.00 95.88 136 HIS A CA 1
ATOM 1061 C C . HIS A 1 136 ? -10.956 -11.892 -1.994 1.00 95.88 136 HIS A C 1
ATOM 1063 O O . HIS A 1 136 ? -12.029 -12.427 -2.284 1.00 95.88 136 HIS A O 1
ATOM 1069 N N . ALA A 1 137 ? -10.885 -10.695 -1.405 1.00 96.06 137 ALA A N 1
ATOM 1070 C CA . ALA A 1 137 ? -12.070 -9.943 -0.987 1.00 96.06 137 ALA A CA 1
ATOM 1071 C C . ALA A 1 137 ? -12.659 -9.057 -2.093 1.00 96.06 137 ALA A C 1
ATOM 1073 O O . ALA A 1 137 ? -13.788 -8.598 -1.947 1.00 96.06 137 ALA A O 1
ATOM 1074 N N . GLY A 1 138 ? -11.927 -8.826 -3.190 1.00 95.88 138 GLY A N 1
ATOM 1075 C CA . GLY A 1 138 ? -12.342 -7.881 -4.221 1.00 95.88 138 GLY A CA 1
ATOM 1076 C C . GLY A 1 138 ? -12.525 -6.479 -3.642 1.00 95.88 138 GLY A C 1
ATOM 1077 O O . GLY A 1 138 ? -13.521 -5.833 -3.925 1.00 95.88 138 GLY A O 1
ATOM 1078 N N . LEU A 1 139 ? -11.616 -6.011 -2.788 1.00 97.38 139 LEU A N 1
ATOM 1079 C CA . LEU A 1 139 ? -11.726 -4.709 -2.128 1.00 97.38 139 LEU A CA 1
ATOM 1080 C C . LEU A 1 139 ? -10.594 -3.784 -2.577 1.00 97.38 139 LEU A C 1
ATOM 1082 O O . LEU A 1 139 ? -9.418 -4.116 -2.421 1.00 97.38 139 LEU A O 1
ATOM 1086 N N . VAL A 1 140 ? -10.948 -2.599 -3.084 1.00 97.75 140 VAL A N 1
ATOM 1087 C CA . VAL A 1 140 ? -9.968 -1.530 -3.310 1.00 97.75 140 VAL A CA 1
ATOM 1088 C C . VAL A 1 140 ? -9.455 -1.026 -1.970 1.00 97.75 140 VAL A C 1
ATOM 1090 O O . VAL A 1 140 ? -10.230 -0.657 -1.087 1.00 97.75 140 VAL A O 1
ATOM 1093 N N . THR A 1 141 ? -8.136 -0.965 -1.837 1.00 98.44 141 THR A N 1
ATOM 1094 C CA . THR A 1 141 ? -7.458 -0.450 -0.643 1.00 98.44 141 THR A CA 1
ATOM 1095 C C . THR A 1 141 ? -6.457 0.632 -1.014 1.00 98.44 141 THR A C 1
ATOM 1097 O O . THR A 1 141 ? -6.213 0.871 -2.191 1.00 98.44 141 THR A O 1
ATOM 1100 N N . PHE A 1 142 ? -5.901 1.337 -0.035 1.00 98.44 142 PHE A N 1
ATOM 1101 C CA . PHE A 1 142 ? -5.073 2.511 -0.291 1.00 98.44 142 PHE A CA 1
ATOM 1102 C C . PHE A 1 142 ? -3.660 2.289 0.234 1.00 98.44 142 PHE A C 1
ATOM 1104 O O . PHE A 1 142 ? -3.446 2.251 1.447 1.00 98.44 142 PHE A O 1
ATOM 1111 N N . HIS A 1 143 ? -2.706 2.184 -0.691 1.00 98.44 143 HIS A N 1
ATOM 1112 C CA . HIS A 1 143 ? -1.291 2.292 -0.380 1.00 98.44 143 HIS A CA 1
ATOM 1113 C C . HIS A 1 143 ? -1.010 3.743 0.021 1.00 98.44 143 HIS A C 1
ATOM 1115 O O . HIS A 1 143 ? -0.929 4.634 -0.828 1.00 98.44 143 HIS A O 1
ATOM 1121 N N . ALA A 1 144 ? -0.967 3.999 1.322 1.00 96.81 144 ALA A N 1
ATOM 1122 C CA . ALA A 1 144 ? -1.154 5.321 1.898 1.00 96.81 144 ALA A CA 1
ATOM 1123 C C . ALA A 1 144 ? -0.182 5.578 3.055 1.00 96.81 144 ALA A C 1
ATOM 1125 O O . ALA A 1 144 ? 0.140 4.634 3.777 1.00 96.81 144 ALA A O 1
ATOM 1126 N N . PRO A 1 145 ? 0.203 6.844 3.298 1.00 91.94 145 PRO A N 1
ATOM 1127 C CA . PRO A 1 145 ? 1.024 7.234 4.442 1.00 91.94 145 PRO A CA 1
ATOM 1128 C C . PRO A 1 145 ? 0.450 6.724 5.772 1.00 91.94 145 PRO A C 1
ATOM 1130 O O . PRO A 1 145 ? -0.767 6.717 5.981 1.00 91.94 145 PRO A O 1
ATOM 1133 N N . MET A 1 146 ? 1.326 6.298 6.679 1.00 87.81 146 MET A N 1
ATOM 1134 C CA . MET A 1 146 ? 0.957 5.680 7.952 1.00 87.81 146 MET A CA 1
ATOM 1135 C C . MET A 1 146 ? 1.084 6.658 9.115 1.00 87.81 146 MET A C 1
ATOM 1137 O O . MET A 1 146 ? 1.958 7.524 9.138 1.00 87.81 146 MET A O 1
ATOM 1141 N N . ALA A 1 147 ? 0.238 6.457 10.128 1.00 76.88 147 ALA A N 1
ATOM 1142 C CA . ALA A 1 147 ? 0.093 7.344 11.280 1.00 76.88 147 ALA A CA 1
ATOM 1143 C C . ALA A 1 147 ? 1.439 7.754 11.909 1.00 76.88 147 ALA A C 1
ATOM 1145 O O . ALA A 1 147 ? 1.726 8.939 12.063 1.00 76.88 147 ALA A O 1
ATOM 1146 N N . LEU A 1 148 ? 2.289 6.779 12.244 1.00 76.75 148 LEU A N 1
ATOM 1147 C CA . LEU A 1 148 ? 3.543 7.036 12.955 1.00 76.75 148 LEU A CA 1
ATOM 1148 C C . LEU A 1 148 ? 4.678 7.496 12.050 1.00 76.75 148 LEU A C 1
ATOM 1150 O O . LEU A 1 148 ? 5.514 8.281 12.492 1.00 76.75 148 LEU A O 1
ATOM 1154 N N . ALA A 1 149 ? 4.735 6.981 10.824 1.00 72.62 149 ALA A N 1
ATOM 1155 C CA . ALA A 1 149 ? 5.835 7.257 9.910 1.00 72.62 149 ALA A CA 1
ATOM 1156 C C . ALA A 1 149 ? 5.701 8.643 9.266 1.00 72.62 149 ALA A C 1
ATOM 1158 O O . ALA A 1 149 ? 6.697 9.341 9.111 1.00 72.62 149 ALA A O 1
ATOM 1159 N N . ASP A 1 150 ? 4.473 9.054 8.939 1.00 78.44 150 ASP A N 1
ATOM 1160 C CA . ASP A 1 150 ? 4.252 10.171 8.019 1.00 78.44 150 ASP A CA 1
ATOM 1161 C C . ASP A 1 150 ? 3.511 11.363 8.642 1.00 78.44 150 ASP A C 1
ATOM 1163 O O . ASP A 1 150 ? 3.633 12.483 8.146 1.00 78.44 150 ASP A O 1
ATOM 1167 N N . PHE A 1 151 ? 2.765 11.154 9.734 1.00 77.12 151 PHE A N 1
ATOM 1168 C CA . PHE A 1 151 ? 1.946 12.198 10.374 1.00 77.12 151 PHE A CA 1
ATOM 1169 C C . PHE A 1 151 ? 2.421 12.593 11.779 1.00 77.12 151 PHE A C 1
ATOM 1171 O O . PHE A 1 151 ? 1.806 13.438 12.427 1.00 77.12 151 PHE A O 1
ATOM 1178 N N . SER A 1 152 ? 3.525 12.014 12.259 1.00 65.69 152 SER A N 1
ATOM 1179 C CA . SER A 1 152 ? 4.084 12.306 13.587 1.00 65.69 152 SER A CA 1
ATOM 1180 C C . SER A 1 152 ? 4.938 13.583 13.640 1.00 65.69 152 SER A C 1
ATOM 1182 O O . SER A 1 152 ? 5.224 14.083 14.732 1.00 65.69 152 SER A O 1
ATOM 1184 N N . ASP A 1 153 ? 5.315 14.137 12.487 1.00 68.69 153 ASP A N 1
ATOM 1185 C CA . ASP A 1 153 ? 6.039 15.403 12.368 1.00 68.69 153 ASP A CA 1
ATOM 1186 C C . ASP A 1 153 ? 5.608 16.140 11.090 1.00 68.69 153 ASP A C 1
ATOM 1188 O O . ASP A 1 153 ? 6.079 15.855 9.989 1.00 68.69 153 ASP A O 1
ATOM 1192 N N . ILE A 1 154 ? 4.636 17.047 11.223 1.00 73.25 154 ILE A N 1
ATOM 1193 C CA . ILE A 1 154 ? 4.064 17.808 10.106 1.00 73.25 154 ILE A CA 1
ATOM 1194 C C . ILE A 1 154 ? 4.609 19.235 10.171 1.00 73.25 154 ILE A C 1
ATOM 1196 O O . ILE A 1 154 ? 4.174 20.031 10.999 1.00 73.25 154 ILE A O 1
ATOM 1200 N N . GLY A 1 155 ? 5.523 19.588 9.264 1.00 74.56 155 GLY A N 1
ATOM 1201 C CA . GLY A 1 155 ? 6.066 20.955 9.202 1.00 74.56 155 GLY A CA 1
ATOM 1202 C C . GLY A 1 155 ? 6.549 21.401 7.822 1.00 74.56 155 GLY A C 1
ATOM 1203 O O . GLY A 1 155 ? 6.470 22.580 7.463 1.00 74.56 155 GLY A O 1
ATOM 1204 N N . THR A 1 156 ? 6.984 20.463 6.987 1.00 83.19 156 THR A N 1
ATOM 1205 C CA . THR A 1 156 ? 7.536 20.731 5.655 1.00 83.19 156 THR A CA 1
ATOM 1206 C C . THR A 1 156 ? 6.455 20.799 4.573 1.00 83.19 156 THR A C 1
ATOM 1208 O O . THR A 1 156 ? 5.366 20.232 4.693 1.00 83.19 156 THR A O 1
ATOM 1211 N N . ALA A 1 157 ? 6.767 21.460 3.452 1.00 84.75 157 ALA A N 1
ATOM 1212 C CA . ALA A 1 157 ? 5.890 21.484 2.278 1.00 84.75 157 ALA A CA 1
ATOM 1213 C C . ALA A 1 157 ? 5.609 20.076 1.722 1.00 84.75 157 ALA A C 1
ATOM 1215 O O . ALA A 1 157 ? 4.501 19.798 1.272 1.00 84.75 157 ALA A O 1
ATOM 1216 N N . LYS A 1 158 ? 6.588 19.169 1.813 1.00 85.81 158 LYS A N 1
ATOM 1217 C CA . LYS A 1 158 ? 6.453 17.772 1.388 1.00 85.81 158 LYS A CA 1
ATOM 1218 C C . LYS A 1 158 ? 5.436 17.018 2.246 1.00 85.81 158 LYS A C 1
ATOM 1220 O O . LYS A 1 158 ? 4.536 16.394 1.701 1.00 85.81 158 LYS A O 1
ATOM 1225 N N . GLN A 1 159 ? 5.496 17.157 3.570 1.00 86.56 159 GLN A N 1
ATOM 1226 C CA . GLN A 1 159 ? 4.488 16.563 4.459 1.00 86.56 159 GLN A CA 1
ATOM 1227 C C . GLN A 1 159 ? 3.091 17.142 4.202 1.00 86.56 159 GLN A C 1
ATOM 1229 O O . GLN A 1 159 ? 2.116 16.399 4.197 1.00 86.56 159 GLN A O 1
ATOM 1234 N N . ARG A 1 160 ? 2.971 18.440 3.888 1.00 90.06 160 ARG A N 1
ATOM 1235 C CA . ARG A 1 160 ? 1.675 19.016 3.481 1.00 90.06 160 ARG A CA 1
ATOM 1236 C C . ARG A 1 160 ? 1.114 18.362 2.214 1.00 90.06 160 ARG A C 1
ATOM 1238 O O . ARG A 1 160 ? -0.088 18.115 2.158 1.00 90.06 160 ARG A O 1
ATOM 1245 N N . LEU A 1 161 ? 1.958 18.040 1.230 1.00 91.81 161 LEU A N 1
ATOM 1246 C CA . LEU A 1 161 ? 1.542 17.303 0.028 1.00 91.81 161 LEU A CA 1
ATOM 1247 C C . LEU A 1 161 ? 1.107 15.867 0.351 1.00 91.81 161 LEU A C 1
ATOM 1249 O O . LEU A 1 161 ? 0.074 15.433 -0.156 1.00 91.81 161 LEU A O 1
ATOM 1253 N N . THR A 1 162 ? 1.838 15.163 1.222 1.00 93.75 162 THR A N 1
ATOM 1254 C CA . THR A 1 162 ? 1.447 13.849 1.766 1.00 93.75 162 THR A CA 1
ATOM 1255 C C . THR A 1 162 ? 0.045 13.916 2.386 1.00 93.75 162 THR A C 1
ATOM 1257 O O . THR A 1 162 ? -0.854 13.178 1.980 1.00 93.75 162 THR A O 1
ATOM 1260 N N . CYS A 1 163 ? -0.181 14.858 3.310 1.00 93.62 163 CYS A N 1
ATOM 1261 C CA . CYS A 1 163 ? -1.470 15.042 3.980 1.00 93.62 163 CYS A CA 1
ATOM 1262 C C . CYS A 1 163 ? -2.595 15.396 2.998 1.00 93.62 163 CYS A C 1
ATOM 1264 O O . CYS A 1 163 ? -3.688 14.840 3.090 1.00 93.62 163 CYS A O 1
ATOM 1266 N N . ALA A 1 164 ? -2.336 16.293 2.042 1.00 94.00 164 ALA A N 1
ATOM 1267 C CA . ALA A 1 164 ? -3.319 16.694 1.040 1.00 94.00 164 ALA A CA 1
ATOM 1268 C C . ALA A 1 164 ? -3.690 15.535 0.104 1.00 94.00 164 ALA A C 1
ATOM 1270 O O . ALA A 1 164 ? -4.867 15.340 -0.196 1.00 94.00 164 ALA A O 1
ATOM 1271 N N . SER A 1 165 ? -2.706 14.741 -0.330 1.00 95.31 165 SER A N 1
ATOM 1272 C CA . SER A 1 165 ? -2.931 13.545 -1.147 1.00 95.31 165 SER A CA 1
ATOM 1273 C C . SER A 1 165 ? -3.776 12.511 -0.405 1.00 95.31 165 SER A C 1
ATOM 1275 O O . SER A 1 165 ? -4.767 12.027 -0.954 1.00 95.31 165 SER A O 1
ATOM 1277 N N . PHE A 1 166 ? -3.435 12.244 0.858 1.00 96.38 166 PHE A N 1
ATOM 1278 C CA . PHE A 1 166 ? -4.194 11.355 1.729 1.00 96.38 166 PHE A CA 1
ATOM 1279 C C . PHE A 1 166 ? -5.643 11.825 1.898 1.00 96.38 166 PHE A C 1
ATOM 1281 O O . PHE A 1 166 ? -6.570 11.091 1.554 1.00 96.38 166 PHE A O 1
ATOM 1288 N N . ALA A 1 167 ? -5.847 13.073 2.337 1.00 95.94 167 ALA A N 1
ATOM 1289 C CA . ALA A 1 167 ? -7.172 13.653 2.554 1.00 95.94 167 ALA A CA 1
ATOM 1290 C C . ALA A 1 167 ? -8.027 13.632 1.278 1.00 95.94 167 ALA A C 1
ATOM 1292 O O . ALA A 1 167 ? -9.193 13.238 1.317 1.00 95.94 167 ALA A O 1
ATOM 1293 N N . ARG A 1 168 ? -7.438 13.985 0.125 1.00 95.12 168 ARG A N 1
ATOM 1294 C CA . ARG A 1 168 ? -8.123 13.961 -1.176 1.00 95.12 168 ARG A CA 1
ATOM 1295 C C . ARG A 1 168 ? -8.633 12.562 -1.531 1.00 95.12 168 ARG A C 1
ATOM 1297 O O . ARG A 1 168 ? -9.689 12.447 -2.146 1.00 95.12 168 ARG A O 1
ATOM 1304 N N . MET A 1 169 ? -7.895 11.514 -1.168 1.00 95.31 169 MET A N 1
ATOM 1305 C CA . MET A 1 169 ? -8.262 10.136 -1.482 1.00 95.31 169 MET A CA 1
ATOM 1306 C C . MET A 1 169 ? -9.369 9.599 -0.565 1.00 95.31 169 MET A C 1
ATOM 1308 O O . MET A 1 169 ? -10.330 8.975 -1.030 1.00 95.31 169 MET A O 1
ATOM 1312 N N . ILE A 1 170 ? -9.263 9.863 0.740 1.00 95.88 170 ILE A N 1
ATOM 1313 C CA . ILE A 1 170 ? -10.235 9.355 1.715 1.00 95.88 170 ILE A CA 1
ATOM 1314 C C . ILE A 1 170 ? -11.568 10.117 1.667 1.00 95.88 170 ILE A C 1
ATOM 1316 O O . ILE A 1 170 ? -12.610 9.491 1.835 1.00 95.88 170 ILE A O 1
ATOM 1320 N N . PHE A 1 171 ? -11.554 11.418 1.349 1.00 96.94 171 PHE A N 1
ATOM 1321 C CA . PHE A 1 171 ? -12.746 12.271 1.193 1.00 96.94 171 PHE A CA 1
ATOM 1322 C C . PHE A 1 171 ? -13.170 12.464 -0.271 1.00 96.94 171 PHE A C 1
ATOM 1324 O O . PHE A 1 171 ? -13.843 13.439 -0.617 1.00 96.94 171 PHE A O 1
ATOM 1331 N N . ARG A 1 172 ? -12.738 11.572 -1.166 1.00 94.62 172 ARG A N 1
ATOM 1332 C CA . ARG A 1 172 ? -13.053 11.665 -2.596 1.00 94.62 172 ARG A CA 1
ATOM 1333 C C . ARG A 1 172 ? -14.560 11.654 -2.852 1.00 94.62 172 ARG A C 1
ATOM 1335 O O . ARG A 1 172 ? -15.327 11.065 -2.096 1.00 94.62 172 ARG A O 1
ATOM 1342 N N . LYS A 1 173 ? -14.978 12.230 -3.977 1.00 88.56 173 LYS A N 1
ATOM 1343 C CA . LYS A 1 173 ? -16.344 12.047 -4.484 1.00 88.56 173 LYS A CA 1
ATOM 1344 C C . LYS A 1 173 ? -16.449 10.696 -5.199 1.00 88.56 173 LYS A C 1
ATOM 1346 O O . LYS A 1 173 ? -15.449 10.182 -5.697 1.00 88.56 173 LYS A O 1
ATOM 1351 N N . ASN A 1 174 ? -17.651 10.136 -5.287 1.00 76.56 174 ASN A N 1
ATOM 1352 C CA . ASN A 1 174 ? -17.886 8.941 -6.103 1.00 76.56 174 ASN A CA 1
ATOM 1353 C C . ASN A 1 174 ? -17.532 9.224 -7.573 1.00 76.56 174 ASN A C 1
ATOM 1355 O O . ASN A 1 174 ? -17.849 10.310 -8.062 1.00 76.56 174 ASN A O 1
ATOM 1359 N N . ARG A 1 175 ? -16.947 8.247 -8.280 1.00 78.12 175 ARG A N 1
ATOM 1360 C CA . ARG A 1 175 ? -16.561 8.367 -9.701 1.00 78.12 175 ARG A CA 1
ATOM 1361 C C . ARG A 1 175 ? -15.541 9.484 -9.955 1.00 78.12 175 ARG A C 1
ATOM 1363 O O . ARG A 1 175 ? -15.663 10.250 -10.908 1.00 78.12 175 ARG A O 1
ATOM 1370 N N . THR A 1 176 ? -14.543 9.600 -9.081 1.00 86.69 176 THR A N 1
ATOM 1371 C CA . THR A 1 176 ? -13.425 10.530 -9.247 1.00 86.69 176 THR A CA 1
ATOM 1372 C C . THR A 1 176 ? -12.329 9.89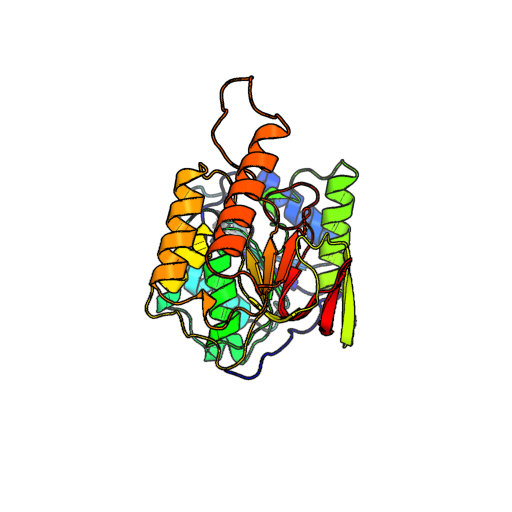5 -10.096 1.00 86.69 176 THR A C 1
ATOM 1374 O O . THR A 1 176 ? -11.762 8.868 -9.730 1.00 86.69 176 THR A O 1
ATOM 1377 N N . LEU A 1 177 ? -11.957 10.574 -11.184 1.00 91.31 177 LEU A N 1
ATOM 1378 C CA . LEU A 1 177 ? -10.735 10.280 -11.923 1.00 91.31 177 LEU A CA 1
ATOM 1379 C C . LEU A 1 177 ? -9.547 10.973 -11.244 1.00 91.31 177 LEU A C 1
ATOM 1381 O O . LEU A 1 177 ? -9.443 12.203 -11.221 1.00 91.31 177 LEU A O 1
ATOM 1385 N N . PHE A 1 178 ? -8.640 10.185 -10.681 1.00 93.44 178 PHE A N 1
ATOM 1386 C CA . PHE A 1 178 ? -7.376 10.671 -10.143 1.00 93.44 178 PHE A CA 1
ATOM 1387 C C . PHE A 1 178 ? -6.317 10.683 -11.231 1.00 93.44 178 PHE A C 1
ATOM 1389 O O . PHE A 1 178 ? -6.288 9.817 -12.095 1.00 93.44 178 PHE A O 1
ATOM 1396 N N . THR A 1 179 ? -5.447 11.685 -11.205 1.00 94.19 179 THR A N 1
ATOM 1397 C CA . THR A 1 179 ? -4.331 11.799 -12.143 1.00 94.19 179 THR A CA 1
ATOM 1398 C C . THR A 1 179 ? -3.078 12.110 -11.350 1.00 94.19 179 THR A C 1
ATOM 1400 O O . THR A 1 179 ? -3.026 13.121 -10.646 1.00 94.19 179 THR A O 1
ATOM 1403 N N . LEU A 1 180 ? -2.096 11.220 -11.443 1.00 94.19 180 LEU A N 1
ATOM 1404 C CA . LEU A 1 180 ? -0.784 11.381 -10.835 1.00 94.19 180 LEU A CA 1
ATOM 1405 C C . LEU A 1 180 ? 0.259 11.576 -11.940 1.00 94.19 180 LEU A C 1
ATOM 1407 O O . LEU A 1 180 ? 0.245 10.816 -12.911 1.00 94.19 180 LEU A O 1
ATOM 1411 N N . PRO A 1 181 ? 1.151 12.574 -11.822 1.00 93.44 181 PRO A N 1
ATOM 1412 C CA . PRO A 1 181 ? 2.227 12.754 -12.784 1.00 93.44 181 PRO A CA 1
ATOM 1413 C C . PRO A 1 181 ? 3.228 11.604 -12.662 1.00 93.44 181 PRO A C 1
ATOM 1415 O O . PRO A 1 181 ? 3.603 11.216 -11.554 1.00 93.44 181 PRO A O 1
ATOM 1418 N N . MET A 1 182 ? 3.681 11.089 -13.798 1.00 93.94 182 MET A N 1
ATOM 1419 C CA . MET A 1 182 ? 4.702 10.049 -13.869 1.00 93.94 182 MET A CA 1
ATOM 1420 C C . MET A 1 182 ? 5.638 10.283 -15.052 1.00 93.94 182 MET A C 1
ATOM 1422 O O . MET A 1 182 ? 5.365 11.104 -15.927 1.00 93.94 182 MET A O 1
ATOM 1426 N N . THR A 1 183 ? 6.730 9.529 -15.082 1.00 95.25 183 THR A N 1
ATOM 1427 C CA . THR A 1 183 ? 7.688 9.545 -16.188 1.00 95.25 183 THR A CA 1
ATOM 1428 C C . THR A 1 183 ? 7.776 8.151 -16.784 1.00 95.25 183 THR A C 1
ATOM 1430 O O . THR A 1 183 ? 8.333 7.254 -16.146 1.00 95.25 183 THR A O 1
ATOM 1433 N N . ALA A 1 184 ? 7.258 7.968 -17.997 1.00 96.25 184 ALA A N 1
ATOM 1434 C CA . ALA A 1 184 ? 7.428 6.718 -18.726 1.00 96.25 184 ALA A CA 1
ATOM 1435 C C . ALA A 1 184 ? 8.910 6.485 -19.075 1.00 96.25 184 ALA A C 1
ATOM 1437 O O . ALA A 1 184 ? 9.661 7.415 -19.381 1.00 96.25 184 ALA A O 1
ATOM 1438 N N . TRP A 1 185 ? 9.351 5.236 -18.974 1.00 95.62 185 TRP A N 1
ATOM 1439 C CA . TRP A 1 185 ? 10.682 4.782 -19.383 1.00 95.62 185 TRP A CA 1
ATOM 1440 C C . TRP A 1 185 ? 10.657 4.102 -20.752 1.00 95.62 185 TRP A C 1
ATOM 1442 O O . TRP A 1 185 ? 11.680 4.065 -21.433 1.00 95.62 185 TRP A O 1
ATOM 1452 N N . THR A 1 186 ? 9.495 3.593 -21.158 1.00 95.38 186 THR A N 1
ATOM 1453 C CA . THR A 1 186 ? 9.231 3.024 -22.481 1.00 95.38 186 THR A CA 1
ATOM 1454 C C . THR A 1 186 ? 8.122 3.803 -23.182 1.00 95.38 186 THR A C 1
ATOM 1456 O O . THR A 1 186 ? 7.427 4.617 -22.577 1.00 95.38 186 THR A O 1
ATOM 1459 N N . THR A 1 187 ? 7.948 3.565 -24.481 1.00 93.38 187 THR A N 1
ATOM 1460 C CA . THR A 1 187 ? 6.815 4.125 -25.225 1.00 93.38 187 THR A CA 1
ATOM 1461 C C . THR A 1 187 ? 5.560 3.266 -25.067 1.00 93.38 187 THR A C 1
ATOM 1463 O O . THR A 1 187 ? 5.639 2.112 -24.645 1.00 93.38 187 THR A O 1
ATOM 1466 N N . GLY A 1 188 ? 4.402 3.838 -25.403 1.00 94.69 188 GLY A N 1
ATOM 1467 C CA . GLY A 1 188 ? 3.111 3.155 -25.366 1.00 94.69 188 GLY A CA 1
ATOM 1468 C C . GLY A 1 188 ? 2.265 3.521 -24.150 1.00 94.69 188 GLY A C 1
ATOM 1469 O O . GLY A 1 188 ? 2.478 4.548 -23.502 1.00 94.69 188 GLY A O 1
ATOM 1470 N N . GLU A 1 189 ? 1.283 2.672 -23.883 1.00 96.94 189 GLU A N 1
ATOM 1471 C CA . GLU A 1 189 ? 0.344 2.794 -22.776 1.00 96.94 189 GLU A CA 1
ATOM 1472 C C . GLU A 1 189 ? 0.002 1.412 -22.227 1.00 96.94 189 GLU A C 1
ATOM 1474 O O . GLU A 1 189 ? 0.100 0.410 -22.936 1.00 96.94 189 GLU A O 1
ATOM 1479 N N . ALA A 1 190 ? -0.420 1.364 -20.969 1.00 97.75 190 ALA A N 1
ATOM 1480 C CA . ALA A 1 190 ? -0.911 0.145 -20.348 1.00 97.75 190 ALA A CA 1
ATOM 1481 C C . ALA A 1 190 ? -2.121 0.453 -19.468 1.00 97.75 190 ALA A C 1
ATOM 1483 O O . ALA A 1 190 ? -2.201 1.507 -18.834 1.00 97.75 190 ALA A O 1
ATOM 1484 N N . ALA A 1 191 ? -3.079 -0.466 -19.440 1.00 97.75 191 ALA A N 1
ATOM 1485 C CA . ALA A 1 191 ? -4.288 -0.340 -18.645 1.00 97.75 191 ALA A CA 1
ATOM 1486 C C . ALA A 1 191 ? -4.615 -1.670 -17.976 1.00 97.75 191 ALA A C 1
ATOM 1488 O O . ALA A 1 191 ? -4.422 -2.739 -18.555 1.00 97.75 191 ALA A O 1
ATOM 1489 N N . GLY A 1 192 ? -5.103 -1.592 -16.747 1.00 97.31 192 GLY A N 1
ATOM 1490 C CA . GLY A 1 192 ? -5.435 -2.758 -15.949 1.00 97.31 192 GLY A CA 1
ATOM 1491 C C . GLY A 1 192 ? -5.674 -2.381 -14.498 1.00 97.31 192 GLY A C 1
ATOM 1492 O O . GLY A 1 192 ? -5.494 -1.231 -14.084 1.00 97.31 192 GLY A O 1
ATOM 1493 N N . ARG A 1 193 ? -6.080 -3.365 -13.696 1.00 97.38 193 ARG A N 1
ATOM 1494 C CA . ARG A 1 193 ? -6.167 -3.161 -12.248 1.00 97.38 193 ARG A CA 1
ATOM 1495 C C . ARG A 1 193 ? -4.776 -2.919 -11.687 1.00 97.38 193 ARG A C 1
ATOM 1497 O O . ARG A 1 193 ? -3.843 -3.627 -12.050 1.00 97.38 193 ARG A O 1
ATOM 1504 N N . LEU A 1 194 ? -4.650 -1.951 -10.791 1.00 98.12 194 LEU A N 1
ATOM 1505 C CA . LEU A 1 194 ? -3.384 -1.662 -10.135 1.00 98.12 194 LEU A CA 1
ATOM 1506 C C . LEU A 1 194 ? -3.170 -2.622 -8.961 1.00 98.12 194 LEU A C 1
ATOM 1508 O O . LEU A 1 194 ? -3.899 -2.555 -7.976 1.00 98.12 194 LEU A O 1
ATOM 1512 N N . ILE A 1 195 ? -2.198 -3.522 -9.043 1.00 98.38 195 ILE A N 1
ATOM 1513 C CA . ILE A 1 195 ? -1.922 -4.541 -8.018 1.00 98.38 195 ILE A CA 1
ATOM 1514 C C . ILE A 1 195 ? -0.459 -4.422 -7.597 1.00 98.38 195 ILE A C 1
ATOM 1516 O O . ILE A 1 195 ? 0.400 -4.184 -8.437 1.00 98.38 195 ILE A O 1
ATOM 1520 N N . GLY A 1 196 ? -0.157 -4.589 -6.309 1.00 98.31 196 GLY A N 1
ATOM 1521 C CA . GLY A 1 196 ? 1.222 -4.629 -5.818 1.00 98.31 196 GLY A CA 1
ATOM 1522 C C . GLY A 1 196 ? 1.414 -3.895 -4.494 1.00 98.31 196 GLY A C 1
ATOM 1523 O O . GLY A 1 196 ? 0.556 -3.984 -3.617 1.00 98.31 196 GLY A O 1
ATOM 1524 N N . GLY A 1 197 ? 2.545 -3.205 -4.342 1.00 98.50 197 GLY A N 1
ATOM 1525 C CA . GLY A 1 197 ? 2.978 -2.552 -3.104 1.00 98.50 197 GLY A CA 1
ATOM 1526 C C . GLY A 1 197 ? 4.493 -2.645 -2.924 1.00 98.50 197 GLY A C 1
ATOM 1527 O O . GLY A 1 197 ? 5.247 -2.405 -3.858 1.00 98.50 197 GLY A O 1
ATOM 1528 N N . ASN A 1 198 ? 4.949 -3.020 -1.736 1.00 98.50 198 ASN A N 1
ATOM 1529 C CA . ASN A 1 198 ? 6.366 -3.241 -1.462 1.00 98.50 198 ASN A CA 1
ATOM 1530 C C . ASN A 1 198 ? 6.897 -4.503 -2.182 1.00 98.50 198 ASN A C 1
ATOM 1532 O O . ASN A 1 198 ? 6.301 -5.574 -2.045 1.00 98.50 198 ASN A O 1
ATOM 1536 N N . LEU A 1 199 ? 8.008 -4.404 -2.921 1.00 98.50 199 LEU A N 1
ATOM 1537 C CA . LEU A 1 199 ? 8.561 -5.478 -3.759 1.00 98.50 199 LEU A CA 1
ATOM 1538 C C . LEU A 1 199 ? 8.886 -6.744 -2.956 1.00 98.50 199 LEU A C 1
ATOM 1540 O O . LEU A 1 199 ? 8.484 -7.835 -3.365 1.00 98.50 199 LEU A O 1
ATOM 1544 N N . SER A 1 200 ? 9.544 -6.616 -1.804 1.00 97.88 200 SER A N 1
ATOM 1545 C CA . SER A 1 200 ? 9.834 -7.743 -0.911 1.00 97.88 200 SER A CA 1
ATOM 1546 C C . SER A 1 200 ? 8.570 -8.458 -0.455 1.00 97.88 200 SER A C 1
ATOM 1548 O O . SER A 1 200 ? 8.503 -9.690 -0.474 1.00 97.88 200 SER A O 1
ATOM 1550 N N . CYS A 1 201 ? 7.528 -7.698 -0.118 1.00 98.56 201 CYS A N 1
ATOM 1551 C CA . CYS A 1 201 ? 6.238 -8.263 0.266 1.00 98.56 201 CYS A CA 1
ATOM 1552 C C . CYS A 1 201 ? 5.520 -8.933 -0.914 1.00 98.56 201 CYS A C 1
ATOM 1554 O O . CYS A 1 201 ? 4.963 -10.016 -0.744 1.00 98.56 201 CYS A O 1
ATOM 1556 N N . VAL A 1 202 ? 5.555 -8.335 -2.112 1.00 98.69 202 VAL A N 1
ATOM 1557 C CA . VAL A 1 202 ? 5.002 -8.935 -3.341 1.00 98.69 202 VAL A CA 1
ATOM 1558 C C . VAL A 1 202 ? 5.704 -10.259 -3.645 1.00 98.69 202 VAL A C 1
ATOM 1560 O O . VAL A 1 202 ? 5.037 -11.281 -3.793 1.00 98.69 202 VAL A O 1
ATOM 1563 N N . CYS A 1 203 ? 7.039 -10.270 -3.664 1.00 98.44 203 CYS A N 1
ATOM 1564 C CA . CYS A 1 203 ? 7.843 -11.466 -3.915 1.00 98.44 203 CYS A CA 1
ATOM 1565 C C . CYS A 1 203 ? 7.528 -12.592 -2.917 1.00 98.44 203 CYS A C 1
ATOM 1567 O O . CYS A 1 203 ? 7.359 -13.751 -3.306 1.00 98.44 203 CYS A O 1
ATOM 1569 N N . ALA A 1 204 ? 7.403 -12.254 -1.631 1.00 98.06 204 ALA A N 1
ATOM 1570 C CA . ALA A 1 204 ? 7.044 -13.214 -0.596 1.00 98.06 204 ALA A CA 1
ATOM 1571 C C . ALA A 1 204 ? 5.604 -13.729 -0.755 1.00 98.06 204 ALA A C 1
ATOM 1573 O O . ALA A 1 204 ? 5.390 -14.934 -0.677 1.00 98.06 204 ALA A O 1
ATOM 1574 N N . PHE A 1 205 ? 4.625 -12.853 -1.017 1.00 98.25 205 PHE A N 1
ATOM 1575 C CA . PHE A 1 205 ? 3.214 -13.233 -1.167 1.00 98.25 205 PHE A CA 1
ATOM 1576 C C . PHE A 1 205 ? 3.000 -14.180 -2.354 1.00 98.25 205 PHE A C 1
ATOM 1578 O O . PHE A 1 205 ? 2.304 -15.186 -2.209 1.00 98.25 205 PHE A O 1
ATOM 1585 N N . VAL A 1 206 ? 3.648 -13.903 -3.493 1.00 96.62 206 VAL A N 1
ATOM 1586 C CA . VAL A 1 206 ? 3.631 -14.755 -4.701 1.00 96.62 206 VAL A CA 1
ATOM 1587 C C . VAL A 1 206 ? 4.151 -16.167 -4.417 1.00 96.62 206 VAL A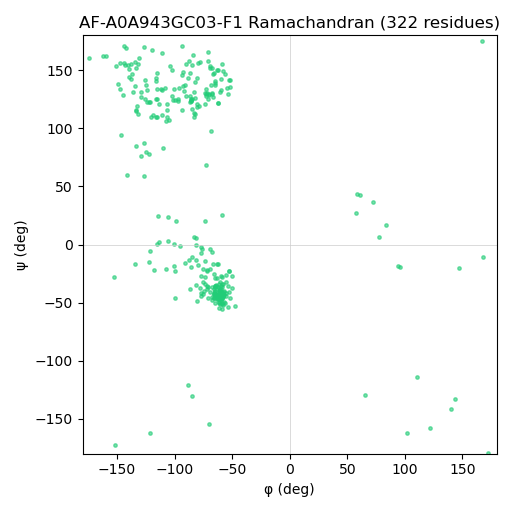 C 1
ATOM 1589 O O . VAL A 1 206 ? 3.716 -17.126 -5.044 1.00 96.62 206 VAL A O 1
ATOM 1592 N N . SER A 1 207 ? 5.033 -16.314 -3.426 1.00 94.19 207 SER A N 1
ATOM 1593 C CA . SER A 1 207 ? 5.597 -17.603 -3.009 1.00 94.19 207 SER A CA 1
ATOM 1594 C C . SER A 1 207 ? 4.692 -18.396 -2.049 1.00 94.19 207 SER A C 1
ATOM 1596 O O . SER A 1 207 ? 5.112 -19.422 -1.517 1.00 94.19 207 SER A O 1
ATOM 1598 N N . THR A 1 208 ? 3.465 -17.933 -1.784 1.00 96.50 208 THR A N 1
ATOM 1599 C CA . THR A 1 208 ? 2.504 -18.592 -0.882 1.00 96.50 208 THR A CA 1
ATOM 1600 C C . THR A 1 208 ? 1.309 -19.167 -1.639 1.00 96.50 208 THR A C 1
ATOM 1602 O O . THR A 1 208 ? 1.002 -18.752 -2.753 1.00 96.50 208 THR A O 1
ATOM 1605 N N . SER A 1 209 ? 0.546 -20.050 -0.989 1.00 95.69 209 SER A N 1
ATOM 1606 C CA . SER A 1 209 ? -0.741 -20.538 -1.510 1.00 95.69 209 SER A CA 1
ATOM 1607 C C . SER A 1 209 ? -1.841 -19.468 -1.571 1.00 95.69 209 SER A C 1
ATOM 1609 O O . SER A 1 209 ? -2.921 -19.738 -2.089 1.00 95.69 209 SER A O 1
ATOM 1611 N N . PHE A 1 210 ? -1.596 -18.261 -1.046 1.00 96.62 210 PHE A N 1
ATOM 1612 C CA . PHE A 1 210 ? -2.532 -17.139 -1.135 1.00 96.62 210 PHE A CA 1
ATOM 1613 C C . PHE A 1 210 ? -2.386 -16.349 -2.438 1.00 96.62 210 PHE A C 1
ATOM 1615 O O . PHE A 1 210 ? -3.237 -15.505 -2.723 1.00 96.62 210 PHE A O 1
ATOM 1622 N N . TRP A 1 211 ? -1.338 -16.591 -3.230 1.00 96.12 211 TRP A N 1
ATOM 1623 C CA . TRP A 1 211 ? -1.257 -16.028 -4.569 1.00 96.12 211 TRP A CA 1
ATOM 1624 C C . TRP A 1 211 ? -2.276 -16.697 -5.485 1.00 96.12 211 TRP A C 1
ATOM 1626 O O . TRP A 1 211 ? -2.384 -17.919 -5.564 1.00 96.12 211 TRP A O 1
ATOM 1636 N N . THR A 1 212 ? -3.048 -15.873 -6.178 1.00 92.06 212 THR A N 1
ATOM 1637 C CA . THR A 1 212 ? -3.971 -16.312 -7.217 1.00 92.06 212 THR A CA 1
ATOM 1638 C C . THR A 1 212 ? -3.750 -15.388 -8.392 1.00 92.06 212 THR A C 1
ATOM 1640 O O . THR A 1 212 ? -3.969 -14.181 -8.270 1.00 92.06 212 THR A O 1
ATOM 1643 N N . GLU A 1 213 ? -3.260 -15.946 -9.496 1.00 92.75 213 GLU A N 1
ATOM 1644 C CA . GLU A 1 213 ? -2.990 -15.162 -10.693 1.00 92.75 213 GLU A CA 1
ATOM 1645 C C . GLU A 1 213 ? -4.291 -14.516 -11.204 1.00 92.75 213 GLU A C 1
ATOM 1647 O O . GLU A 1 213 ? -5.324 -15.185 -11.297 1.00 92.75 213 GLU A O 1
ATOM 1652 N N . PRO A 1 214 ? -4.272 -13.208 -11.503 1.00 92.94 214 PRO A N 1
ATOM 1653 C CA . PRO A 1 214 ? -5.368 -12.539 -12.185 1.00 92.94 214 PRO A CA 1
ATOM 1654 C C . PRO A 1 214 ? -5.772 -13.179 -13.516 1.00 92.94 214 PRO A C 1
ATOM 1656 O O . PRO A 1 214 ? -4.926 -13.429 -14.370 1.00 92.94 214 PRO A O 1
ATOM 1659 N N . ASP A 1 215 ? -7.082 -13.350 -13.735 1.00 90.81 215 ASP A N 1
ATOM 1660 C CA . ASP A 1 215 ? -7.605 -13.807 -15.034 1.00 90.81 215 ASP A CA 1
ATOM 1661 C C . ASP A 1 215 ? -7.239 -12.809 -16.152 1.00 90.81 215 ASP A C 1
ATOM 1663 O O . ASP A 1 215 ? -6.749 -13.185 -17.224 1.00 90.81 215 ASP A O 1
ATOM 1667 N N . GLU A 1 216 ? -7.426 -11.522 -15.847 1.00 93.56 216 GLU A N 1
ATOM 1668 C CA . GLU A 1 216 ? -7.163 -10.383 -16.725 1.00 93.56 216 GLU A CA 1
ATOM 1669 C C . GLU A 1 216 ? -5.753 -9.814 -16.520 1.00 93.56 216 GLU A C 1
ATOM 1671 O O . GLU A 1 216 ? -5.257 -9.803 -15.385 1.00 93.56 216 GLU A O 1
ATOM 1676 N N . PRO A 1 217 ? -5.127 -9.258 -17.573 1.00 96.50 217 PRO A N 1
ATOM 1677 C CA . PRO A 1 217 ? -3.890 -8.510 -17.426 1.00 96.50 217 PRO A CA 1
ATOM 1678 C C . PRO A 1 217 ? -4.016 -7.341 -16.437 1.00 96.50 217 PRO A C 1
ATOM 1680 O O . PRO A 1 217 ? -5.062 -6.693 -16.328 1.00 96.50 217 PRO A O 1
ATOM 1683 N N . PHE A 1 218 ? -2.935 -7.046 -15.718 1.00 97.88 218 PHE A N 1
ATOM 1684 C CA . PHE A 1 218 ? -2.937 -6.040 -14.656 1.00 97.88 218 PHE A CA 1
ATOM 1685 C C . PHE A 1 218 ? -1.688 -5.155 -14.671 1.00 97.88 218 PHE A C 1
ATOM 1687 O O . PHE A 1 218 ? -0.623 -5.544 -15.153 1.00 97.88 218 PHE A O 1
ATOM 1694 N N . LEU A 1 219 ? -1.828 -3.951 -14.112 1.00 98.44 219 LEU A N 1
ATOM 1695 C CA . LEU A 1 219 ? -0.722 -3.028 -13.884 1.00 98.44 219 LEU A CA 1
ATOM 1696 C C . LEU A 1 219 ? -0.072 -3.354 -12.541 1.00 98.44 219 LEU A C 1
ATOM 1698 O O . LEU A 1 219 ? -0.728 -3.311 -11.498 1.00 98.44 219 LEU A O 1
ATOM 1702 N N . LEU A 1 220 ? 1.223 -3.646 -12.555 1.00 98.75 220 LEU A N 1
ATOM 1703 C CA . LEU A 1 220 ? 1.996 -3.884 -11.346 1.00 98.75 220 LEU A CA 1
ATOM 1704 C C . LEU A 1 220 ? 2.510 -2.558 -10.782 1.00 98.75 220 LEU A C 1
ATOM 1706 O O . LEU A 1 220 ? 3.236 -1.835 -11.457 1.00 98.75 220 LEU A O 1
ATOM 1710 N N . PHE A 1 221 ? 2.197 -2.257 -9.526 1.00 98.75 221 PHE A N 1
ATOM 1711 C CA . PHE A 1 221 ? 2.869 -1.204 -8.768 1.00 98.75 221 PHE A CA 1
ATOM 1712 C C . PHE A 1 221 ? 3.890 -1.822 -7.814 1.00 98.75 221 PHE A C 1
ATOM 1714 O O . PHE A 1 221 ? 3.516 -2.652 -6.986 1.00 98.75 221 PHE A O 1
ATOM 1721 N N . ILE A 1 222 ? 5.156 -1.410 -7.891 1.00 98.62 222 ILE A N 1
ATOM 1722 C CA . ILE A 1 222 ? 6.184 -1.846 -6.935 1.00 98.62 222 ILE A CA 1
ATOM 1723 C C . ILE A 1 222 ? 7.051 -0.693 -6.440 1.00 98.62 222 ILE A C 1
ATOM 1725 O O . ILE A 1 222 ? 7.504 0.139 -7.221 1.00 98.62 222 ILE A O 1
ATOM 1729 N N . GLU A 1 223 ? 7.305 -0.674 -5.139 1.00 97.69 223 GLU A N 1
ATOM 1730 C CA . GLU A 1 223 ? 8.238 0.218 -4.443 1.00 97.69 223 GLU A CA 1
ATOM 1731 C C . GLU A 1 223 ? 9.142 -0.606 -3.523 1.00 97.69 223 GLU A C 1
ATOM 1733 O O . GLU A 1 223 ? 8.802 -1.742 -3.193 1.00 97.69 223 GLU A O 1
ATOM 1738 N N . GLU A 1 224 ? 10.293 -0.079 -3.114 1.00 95.50 224 GLU A N 1
ATOM 1739 C CA . GLU A 1 224 ? 11.162 -0.790 -2.173 1.00 95.50 224 GLU A CA 1
ATOM 1740 C C . GLU A 1 224 ? 11.979 0.168 -1.311 1.00 95.50 224 GLU A C 1
ATOM 1742 O O . GLU A 1 224 ? 12.305 1.284 -1.719 1.00 95.50 224 GLU A O 1
ATOM 1747 N N . VAL A 1 225 ? 12.346 -0.294 -0.124 1.00 92.81 225 VAL A N 1
ATOM 1748 C CA . VAL A 1 225 ? 13.161 0.430 0.839 1.00 92.81 225 VAL A CA 1
ATOM 1749 C C . VAL A 1 225 ? 14.194 -0.499 1.452 1.00 92.81 225 VAL A C 1
ATOM 1751 O O . VAL A 1 225 ? 13.941 -1.675 1.683 1.00 92.81 225 VAL A O 1
ATOM 1754 N N . ASN A 1 226 ? 15.357 0.045 1.770 1.00 89.56 226 ASN A N 1
ATOM 1755 C CA . ASN A 1 226 ? 16.358 -0.576 2.620 1.00 89.56 226 ASN A CA 1
ATOM 1756 C C . ASN A 1 226 ? 16.872 -1.951 2.150 1.00 89.56 226 ASN A C 1
ATOM 1758 O O . ASN A 1 226 ? 17.351 -2.756 2.949 1.00 89.56 226 ASN A O 1
ATOM 1762 N N . GLU A 1 227 ? 16.825 -2.211 0.842 1.00 90.94 227 GLU A N 1
ATOM 1763 C CA . GLU A 1 227 ? 17.346 -3.437 0.238 1.00 90.94 227 GLU A CA 1
ATOM 1764 C C . GLU A 1 227 ? 18.580 -3.136 -0.631 1.00 90.94 227 GLU A C 1
ATOM 1766 O O . GLU A 1 227 ? 18.552 -2.208 -1.446 1.00 90.94 227 GLU A O 1
ATOM 1771 N N . PRO A 1 228 ? 19.673 -3.914 -0.519 1.00 91.25 228 PRO A N 1
ATOM 1772 C CA . PRO A 1 228 ? 20.798 -3.798 -1.437 1.00 91.25 228 PRO A CA 1
ATOM 1773 C C . PRO A 1 228 ? 20.410 -4.286 -2.843 1.00 91.25 228 PRO A C 1
ATOM 1775 O O . PRO A 1 228 ? 19.584 -5.186 -3.008 1.00 91.25 228 PRO A O 1
ATOM 1778 N N . LEU A 1 229 ? 21.061 -3.751 -3.883 1.00 91.31 229 LEU A N 1
ATOM 1779 C CA . LEU A 1 229 ? 20.709 -4.013 -5.291 1.00 91.31 229 LEU A CA 1
ATOM 1780 C C . LEU A 1 229 ? 20.634 -5.504 -5.653 1.00 91.31 229 LEU A C 1
ATOM 1782 O O . LEU A 1 229 ? 19.703 -5.921 -6.337 1.00 91.31 229 LEU A O 1
ATOM 1786 N N . TYR A 1 230 ? 21.561 -6.328 -5.153 1.00 93.50 230 TYR A N 1
ATOM 1787 C CA . TYR A 1 230 ? 21.558 -7.771 -5.429 1.00 93.50 230 TYR A CA 1
ATOM 1788 C C . TYR A 1 230 ? 20.337 -8.495 -4.827 1.00 93.50 230 TYR A C 1
ATOM 1790 O O . TYR A 1 230 ? 19.943 -9.561 -5.305 1.00 93.50 230 TYR A O 1
ATOM 1798 N N . ARG A 1 231 ? 19.729 -7.948 -3.762 1.00 95.75 231 ARG A N 1
ATOM 1799 C CA . ARG A 1 231 ? 18.474 -8.466 -3.203 1.00 95.75 231 ARG A CA 1
ATOM 1800 C C . ARG A 1 231 ? 17.291 -8.099 -4.078 1.00 95.75 231 ARG A C 1
ATOM 1802 O O . ARG A 1 231 ? 16.487 -8.982 -4.360 1.00 95.75 231 ARG A O 1
ATOM 1809 N N . VAL A 1 232 ? 17.243 -6.868 -4.582 1.00 96.31 232 VAL A N 1
ATOM 1810 C CA . VAL A 1 232 ? 16.240 -6.465 -5.578 1.00 96.31 232 VAL A CA 1
ATOM 1811 C C . VAL A 1 232 ? 16.335 -7.332 -6.828 1.00 96.31 232 VAL A C 1
ATOM 1813 O O . VAL A 1 232 ? 15.338 -7.929 -7.220 1.00 96.31 232 VAL A O 1
ATOM 1816 N N . GLU A 1 233 ? 17.529 -7.504 -7.399 1.00 97.00 233 GLU A N 1
ATOM 1817 C CA . GLU A 1 233 ? 17.726 -8.351 -8.583 1.00 97.00 233 GLU A CA 1
ATOM 1818 C C . GLU A 1 233 ? 17.280 -9.797 -8.342 1.00 97.00 233 GLU A C 1
ATOM 1820 O O . GLU A 1 233 ? 16.574 -10.381 -9.161 1.00 97.00 233 GLU A O 1
ATOM 1825 N N . ARG A 1 234 ? 17.618 -10.370 -7.183 1.00 98.06 234 ARG A N 1
ATOM 1826 C CA . ARG A 1 234 ? 17.168 -11.714 -6.813 1.00 98.06 234 ARG A CA 1
ATOM 1827 C C . ARG A 1 234 ? 15.646 -11.820 -6.716 1.00 98.06 234 ARG A C 1
ATOM 1829 O O . ARG A 1 234 ? 15.102 -12.830 -7.146 1.00 98.06 234 ARG A O 1
ATOM 1836 N N . MET A 1 235 ? 14.956 -10.810 -6.188 1.00 98.44 235 MET A N 1
ATOM 1837 C CA . MET A 1 235 ? 13.488 -10.807 -6.155 1.00 98.44 235 MET A CA 1
ATOM 1838 C C . MET A 1 235 ? 12.887 -10.754 -7.561 1.00 98.44 235 MET A C 1
ATOM 1840 O O . MET A 1 235 ? 11.939 -11.484 -7.841 1.00 98.44 235 MET A O 1
ATOM 1844 N N . LEU A 1 236 ? 13.472 -9.969 -8.473 1.00 98.44 236 LEU A N 1
ATOM 1845 C CA . LEU A 1 236 ? 13.060 -9.962 -9.881 1.00 98.44 236 LEU A CA 1
ATOM 1846 C C . LEU A 1 236 ? 13.232 -11.344 -10.524 1.00 98.44 236 LEU A C 1
ATOM 1848 O O . LEU A 1 236 ? 12.339 -11.799 -11.236 1.00 98.44 236 LEU A O 1
ATOM 1852 N N . TRP A 1 237 ? 14.333 -12.041 -10.227 1.00 98.44 237 TRP A N 1
ATOM 1853 C CA . TRP A 1 237 ? 14.558 -13.410 -10.694 1.00 98.44 237 TRP A CA 1
ATOM 1854 C C . TRP A 1 237 ? 13.553 -14.413 -10.133 1.00 98.44 237 TRP A C 1
ATOM 1856 O O . TRP A 1 237 ? 13.040 -15.235 -10.888 1.00 98.44 237 TRP A O 1
ATOM 1866 N N . VAL A 1 238 ? 13.228 -14.335 -8.840 1.00 98.31 238 VAL A N 1
ATOM 1867 C CA . VAL A 1 238 ? 12.198 -15.193 -8.230 1.00 98.31 238 VAL A CA 1
ATOM 1868 C C . VAL A 1 238 ? 10.844 -14.972 -8.907 1.00 98.31 238 VAL A C 1
ATOM 1870 O O . VAL A 1 238 ? 10.196 -15.943 -9.289 1.00 98.31 238 VAL A O 1
ATOM 1873 N N . LEU A 1 239 ? 10.444 -13.715 -9.120 1.00 98.31 239 LEU A N 1
ATOM 1874 C CA . LEU A 1 239 ? 9.199 -13.375 -9.817 1.00 98.31 239 LEU A CA 1
ATOM 1875 C C . LEU A 1 239 ? 9.211 -13.804 -11.295 1.00 98.31 239 LEU A C 1
ATOM 1877 O O . LEU A 1 239 ? 8.191 -14.229 -11.831 1.00 98.31 239 LEU A O 1
ATOM 1881 N N . HIS A 1 240 ? 10.354 -13.718 -11.974 1.00 98.06 240 HIS A N 1
ATOM 1882 C CA . HIS A 1 240 ? 10.488 -14.202 -13.348 1.00 98.06 240 HIS A CA 1
ATOM 1883 C C . HIS A 1 240 ? 10.321 -15.719 -13.433 1.00 98.06 240 HIS A C 1
ATOM 1885 O O . HIS A 1 240 ? 9.497 -16.194 -14.211 1.00 98.06 240 HIS A O 1
ATOM 1891 N N . TYR A 1 241 ? 11.032 -16.479 -12.598 1.00 97.62 241 TYR A N 1
ATOM 1892 C CA . TYR A 1 241 ? 10.955 -17.940 -12.620 1.00 97.62 241 TYR A CA 1
ATOM 1893 C C . TYR A 1 241 ? 9.637 -18.499 -12.082 1.00 97.62 241 TYR A C 1
ATOM 1895 O O . TYR A 1 241 ? 9.270 -19.614 -12.443 1.00 97.62 241 TYR A O 1
ATOM 1903 N N . SER A 1 242 ? 8.895 -17.742 -11.269 1.00 96.50 242 SER A N 1
ATOM 1904 C CA . SER A 1 242 ? 7.540 -18.129 -10.859 1.00 96.50 242 SER A CA 1
ATOM 1905 C C . SER A 1 242 ? 6.480 -17.898 -11.942 1.00 96.50 242 SER A C 1
ATOM 1907 O O . SER A 1 242 ? 5.332 -18.293 -11.753 1.00 96.50 242 SER A O 1
ATOM 1909 N N . GLY A 1 243 ? 6.832 -17.251 -13.060 1.00 95.88 243 GLY A N 1
ATOM 1910 C CA . GLY A 1 243 ? 5.889 -16.888 -14.121 1.00 95.88 243 GLY A CA 1
ATOM 1911 C C . GLY A 1 243 ? 5.020 -15.667 -13.800 1.00 95.88 243 GLY A C 1
ATOM 1912 O O . GLY A 1 243 ? 4.153 -15.319 -14.598 1.00 95.88 243 GLY A O 1
ATOM 1913 N N . PHE A 1 244 ? 5.265 -14.974 -12.681 1.00 97.38 244 PHE A N 1
ATOM 1914 C CA . PHE A 1 244 ? 4.432 -13.869 -12.186 1.00 97.38 244 PHE A CA 1
ATOM 1915 C C . PHE A 1 244 ? 4.184 -12.757 -13.215 1.00 97.38 244 PHE A C 1
ATOM 1917 O O . PHE A 1 244 ? 3.105 -12.168 -13.257 1.00 97.38 244 PHE A O 1
ATOM 1924 N N . PHE A 1 245 ? 5.172 -12.460 -14.060 1.00 98.00 245 PHE A N 1
ATOM 1925 C CA . PHE A 1 245 ? 5.067 -11.384 -15.045 1.00 98.00 245 PHE A CA 1
ATOM 1926 C C . PHE A 1 245 ? 4.210 -11.735 -16.274 1.00 98.00 245 PHE A C 1
ATOM 1928 O O . PHE A 1 245 ? 3.988 -10.858 -17.104 1.00 98.00 245 PHE A O 1
ATOM 1935 N N . SER A 1 246 ? 3.702 -12.968 -16.403 1.00 95.19 246 SER A N 1
ATOM 1936 C CA . SER A 1 246 ? 2.960 -13.422 -17.593 1.00 95.19 246 SER A CA 1
ATOM 1937 C C . SER A 1 246 ? 1.680 -12.613 -17.868 1.00 95.19 246 SER A C 1
ATOM 1939 O O . SER A 1 246 ? 1.309 -12.395 -19.022 1.00 95.19 246 SER A O 1
ATOM 1941 N N . LYS A 1 247 ? 1.029 -12.128 -16.803 1.00 96.12 247 LYS A N 1
ATOM 1942 C CA . LYS A 1 247 ? -0.199 -11.317 -16.838 1.00 96.12 247 LYS A CA 1
ATOM 1943 C C . LYS A 1 247 ? 0.040 -9.839 -16.525 1.00 96.12 247 LYS A C 1
ATOM 1945 O O . LYS A 1 247 ? -0.909 -9.060 -16.468 1.00 96.12 247 LYS A O 1
ATOM 1950 N N . VAL A 1 248 ? 1.289 -9.425 -16.325 1.00 98.31 248 VAL A N 1
ATOM 1951 C CA . VAL A 1 248 ? 1.611 -8.017 -16.076 1.00 98.31 248 VAL A CA 1
ATOM 1952 C C . VAL A 1 248 ? 1.632 -7.284 -17.417 1.00 98.31 248 VAL A C 1
ATOM 1954 O O . VAL A 1 248 ? 2.429 -7.614 -18.288 1.00 98.31 248 VAL A O 1
ATOM 1957 N N . CYS A 1 249 ? 0.751 -6.298 -17.603 1.00 97.44 249 CYS A N 1
ATOM 1958 C CA . CYS A 1 249 ? 0.700 -5.495 -18.835 1.00 97.44 249 CYS A CA 1
ATOM 1959 C C . CYS A 1 249 ? 1.571 -4.231 -18.770 1.00 97.44 249 CYS A C 1
ATOM 1961 O O . CYS A 1 249 ? 1.866 -3.614 -19.793 1.00 97.44 249 CYS A O 1
ATOM 1963 N N . GLY A 1 250 ? 1.992 -3.840 -17.570 1.00 98.31 250 GLY A N 1
ATOM 1964 C CA . GLY A 1 250 ? 2.891 -2.720 -17.346 1.00 98.31 250 GLY A CA 1
ATOM 1965 C C . GLY A 1 250 ? 3.290 -2.610 -15.883 1.00 98.31 250 GLY A C 1
ATOM 1966 O O . GLY A 1 250 ? 2.613 -3.142 -15.001 1.00 98.31 250 GLY A O 1
ATOM 1967 N N . ILE A 1 251 ? 4.393 -1.912 -15.625 1.00 98.69 251 ILE A N 1
ATOM 1968 C CA . ILE A 1 251 ? 4.972 -1.744 -14.296 1.00 98.69 251 ILE A CA 1
ATOM 1969 C C . ILE A 1 251 ? 5.153 -0.259 -13.996 1.00 98.69 251 ILE A C 1
ATOM 1971 O O . ILE A 1 251 ? 5.818 0.473 -14.730 1.00 98.69 251 ILE A O 1
ATOM 1975 N N . VAL A 1 252 ? 4.576 0.169 -12.877 1.00 98.38 252 VAL A N 1
ATOM 1976 C CA . VAL A 1 252 ? 4.737 1.501 -12.302 1.00 98.38 252 VAL A CA 1
ATOM 1977 C C . VAL A 1 252 ? 5.634 1.386 -11.071 1.00 98.38 252 VAL A C 1
ATOM 1979 O O . VAL A 1 252 ? 5.237 0.851 -10.036 1.00 98.38 252 VAL A O 1
ATOM 1982 N N . PHE A 1 253 ? 6.853 1.900 -11.179 1.00 98.06 253 PHE A N 1
ATOM 1983 C CA . PHE A 1 253 ? 7.841 1.901 -10.108 1.00 98.06 253 PHE A CA 1
ATOM 1984 C C . PHE A 1 253 ? 7.629 3.102 -9.191 1.00 98.06 253 PHE A C 1
ATOM 1986 O O . PHE A 1 253 ? 7.780 4.248 -9.619 1.00 98.06 253 PHE A O 1
ATOM 1993 N N . GLY A 1 254 ? 7.303 2.842 -7.928 1.00 96.50 254 GLY A N 1
ATOM 1994 C CA . GLY A 1 254 ? 7.298 3.835 -6.862 1.00 96.50 254 GLY A CA 1
ATOM 1995 C C . GLY A 1 254 ? 8.708 4.286 -6.476 1.00 96.50 254 GLY A C 1
ATOM 1996 O O . GLY A 1 254 ? 9.662 4.219 -7.257 1.00 96.50 254 GLY A O 1
ATOM 1997 N N . SER A 1 255 ? 8.866 4.752 -5.241 1.00 92.31 255 SER A N 1
ATOM 1998 C CA . SER A 1 255 ? 10.184 5.067 -4.703 1.00 92.31 255 SER A CA 1
ATOM 1999 C C . SER A 1 255 ? 10.976 3.799 -4.402 1.00 92.31 255 SER A C 1
ATOM 2001 O O . SER A 1 255 ? 10.495 2.925 -3.689 1.00 92.31 255 SER A O 1
ATOM 2003 N N . PHE A 1 256 ? 12.211 3.749 -4.893 1.00 91.38 256 PHE A N 1
ATOM 2004 C CA . PHE A 1 256 ? 13.222 2.785 -4.467 1.00 91.38 256 PHE A CA 1
ATOM 2005 C C . PHE A 1 256 ? 14.268 3.523 -3.626 1.00 91.38 256 PHE A C 1
ATOM 2007 O O . PHE A 1 256 ? 15.054 4.316 -4.159 1.00 91.38 256 PHE A O 1
ATOM 2014 N N . THR A 1 257 ? 14.251 3.311 -2.312 1.00 84.12 257 THR A N 1
ATOM 2015 C CA . THR A 1 257 ? 15.175 3.915 -1.341 1.00 84.12 257 THR A CA 1
ATOM 2016 C C . THR A 1 257 ? 16.122 2.849 -0.795 1.00 84.12 257 THR A C 1
ATOM 2018 O O . THR A 1 257 ? 15.881 2.257 0.243 1.00 84.12 257 THR A O 1
ATOM 2021 N N . MET A 1 258 ? 17.193 2.554 -1.532 1.00 77.06 258 MET A N 1
ATOM 2022 C CA . MET A 1 258 ? 18.105 1.436 -1.242 1.00 77.06 258 MET A CA 1
ATOM 2023 C C . MET A 1 258 ? 18.991 1.710 -0.008 1.00 77.06 258 MET A C 1
ATOM 2025 O O . MET A 1 258 ? 19.596 2.780 0.059 1.00 77.06 258 MET A O 1
ATOM 2029 N N . ASP A 1 259 ? 19.125 0.736 0.909 1.00 58.16 259 ASP A N 1
ATOM 2030 C CA . ASP A 1 259 ? 20.132 0.773 1.990 1.00 58.16 259 ASP A CA 1
ATOM 2031 C C . ASP A 1 259 ? 21.433 0.099 1.543 1.00 58.16 259 ASP A C 1
ATOM 2033 O O . ASP A 1 259 ? 21.442 -0.973 0.932 1.00 58.16 259 ASP A O 1
ATOM 2037 N N . GLY A 1 260 ? 22.550 0.737 1.896 1.00 43.81 260 GLY A N 1
ATOM 2038 C CA . GLY A 1 260 ? 23.898 0.318 1.509 1.00 43.81 260 GLY A CA 1
ATOM 2039 C C . GLY A 1 260 ? 24.998 1.344 1.784 1.00 43.81 260 GLY A C 1
ATOM 2040 O O . GLY A 1 260 ? 26.168 0.976 1.765 1.00 43.81 260 GLY A O 1
ATOM 2041 N N . CYS A 1 261 ? 24.664 2.592 2.131 1.00 35.91 261 CYS A N 1
ATOM 2042 C CA . CYS A 1 261 ? 25.652 3.570 2.588 1.00 35.91 261 CYS A CA 1
ATOM 2043 C C . CYS A 1 261 ? 25.242 4.234 3.903 1.00 35.91 261 CYS A C 1
ATOM 2045 O O . CYS A 1 261 ? 24.852 5.394 3.956 1.00 35.91 261 CYS A O 1
ATOM 2047 N N . ASN A 1 262 ? 25.400 3.476 4.990 1.00 32.59 262 ASN A N 1
ATOM 2048 C CA . ASN A 1 262 ? 25.507 4.020 6.348 1.00 32.59 262 ASN A CA 1
ATOM 2049 C C . ASN A 1 262 ? 26.928 4.529 6.673 1.00 32.59 262 ASN A C 1
ATOM 2051 O O . ASN A 1 262 ? 27.199 4.934 7.801 1.00 32.59 262 ASN A O 1
ATOM 2055 N N . SER A 1 263 ? 27.847 4.546 5.704 1.00 32.62 263 SER A N 1
ATOM 2056 C CA . SER A 1 263 ? 28.952 5.499 5.736 1.00 32.62 263 SER A CA 1
ATOM 2057 C C . SER A 1 263 ? 28.419 6.835 5.225 1.00 32.62 263 SER A C 1
ATOM 2059 O O . SER A 1 263 ? 27.597 6.881 4.313 1.00 32.62 263 SER A O 1
ATOM 2061 N N . SER A 1 264 ? 28.889 7.936 5.794 1.00 34.25 264 SER A N 1
ATOM 2062 C CA . SER A 1 264 ? 28.592 9.331 5.444 1.00 34.25 264 SER A CA 1
ATOM 2063 C C . SER A 1 264 ? 28.939 9.738 3.989 1.00 34.25 264 SER A C 1
ATOM 2065 O O . SER A 1 264 ? 29.173 10.912 3.713 1.00 34.25 264 SER A O 1
ATOM 2067 N N . ALA A 1 265 ? 28.963 8.788 3.048 1.00 37.03 265 AL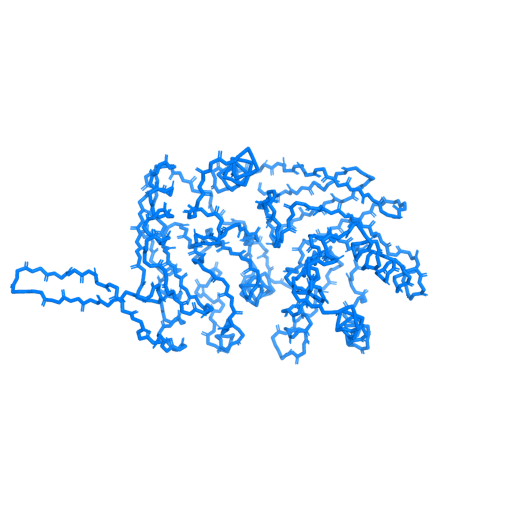A A N 1
ATOM 2068 C CA . ALA A 1 265 ? 29.435 8.915 1.677 1.00 37.03 265 ALA A CA 1
ATOM 2069 C C . ALA A 1 265 ? 28.403 8.571 0.579 1.00 37.03 265 ALA A C 1
ATOM 2071 O O . ALA A 1 265 ? 28.636 8.970 -0.560 1.00 37.03 265 ALA A O 1
ATOM 2072 N N . CYS A 1 266 ? 27.262 7.913 0.847 1.00 37.81 266 CYS A N 1
ATOM 2073 C CA . CYS A 1 266 ? 26.247 7.716 -0.210 1.00 37.81 266 CYS A CA 1
ATOM 2074 C C . CYS A 1 266 ? 24.821 8.038 0.233 1.00 37.81 266 CYS A C 1
ATOM 2076 O O . CYS A 1 266 ? 23.999 7.202 0.575 1.00 37.81 266 CYS A O 1
ATOM 2078 N N . SER A 1 267 ? 24.532 9.327 0.124 1.00 39.66 267 SER A N 1
ATOM 2079 C CA . SER A 1 267 ? 23.214 9.893 -0.162 1.00 39.66 267 SER A CA 1
ATOM 2080 C C . SER A 1 267 ? 23.153 10.401 -1.616 1.00 39.66 267 SER A C 1
ATOM 2082 O O . SER A 1 267 ? 22.395 11.316 -1.954 1.00 39.66 267 SER A O 1
ATOM 2084 N N . SER A 1 268 ? 24.009 9.865 -2.494 1.00 45.50 268 SER A N 1
ATOM 2085 C CA . SER A 1 268 ? 24.266 10.433 -3.816 1.00 45.50 268 SER A CA 1
ATOM 2086 C C . SER A 1 268 ? 23.230 9.965 -4.848 1.00 45.50 268 SER A C 1
ATOM 2088 O O . SER A 1 268 ? 22.595 8.921 -4.723 1.00 45.50 268 SER A O 1
ATOM 2090 N N . LYS A 1 269 ? 23.022 10.762 -5.903 1.00 52.41 269 LYS A N 1
ATOM 2091 C CA . LYS A 1 269 ? 22.134 10.429 -7.036 1.00 52.41 269 LYS A CA 1
ATOM 2092 C C . LYS A 1 269 ? 22.462 9.059 -7.666 1.00 52.41 269 LYS A C 1
ATOM 2094 O O . LYS A 1 269 ? 21.581 8.462 -8.277 1.00 52.41 269 LYS A O 1
ATOM 2099 N N . THR A 1 270 ? 23.688 8.574 -7.486 1.00 58.59 270 THR A N 1
ATOM 2100 C CA . THR A 1 270 ? 24.278 7.376 -8.089 1.00 58.59 270 THR A CA 1
ATOM 2101 C C . THR A 1 270 ? 23.513 6.084 -7.781 1.00 58.59 270 THR A C 1
ATOM 2103 O O . THR A 1 270 ? 23.263 5.317 -8.705 1.00 58.59 270 THR A O 1
ATOM 2106 N N . ASP A 1 271 ? 23.028 5.871 -6.552 1.00 59.84 271 ASP A N 1
ATOM 2107 C CA . ASP A 1 271 ? 22.347 4.611 -6.187 1.00 59.84 271 ASP A CA 1
ATOM 2108 C C . ASP A 1 271 ? 20.941 4.493 -6.795 1.00 59.84 271 ASP A C 1
ATOM 2110 O O . ASP A 1 271 ? 20.505 3.416 -7.205 1.00 59.84 271 ASP A O 1
ATOM 2114 N N . ARG A 1 272 ? 20.234 5.624 -6.933 1.00 63.28 272 ARG A N 1
ATOM 2115 C CA . ARG A 1 272 ? 18.943 5.662 -7.642 1.00 63.28 272 ARG A CA 1
ATOM 2116 C C . ARG A 1 272 ? 19.110 5.394 -9.133 1.00 63.28 272 ARG A C 1
ATOM 2118 O O . ARG A 1 272 ? 18.249 4.746 -9.725 1.00 63.28 272 ARG A O 1
ATOM 2125 N N . HIS A 1 273 ? 20.198 5.884 -9.730 1.00 76.44 273 HIS A N 1
ATOM 2126 C CA . HIS A 1 273 ? 20.540 5.554 -11.111 1.00 76.44 273 HIS A CA 1
ATOM 2127 C C . HIS A 1 273 ? 20.859 4.064 -11.241 1.00 76.44 273 HIS A C 1
ATOM 2129 O O . HIS A 1 273 ? 20.245 3.410 -12.069 1.00 76.44 273 HIS A O 1
ATOM 2135 N N . ALA A 1 274 ? 21.661 3.494 -10.337 1.00 84.88 274 ALA A N 1
ATOM 2136 C CA . ALA A 1 274 ? 21.987 2.070 -10.358 1.00 84.88 274 ALA A CA 1
ATOM 2137 C C . ALA A 1 274 ? 20.752 1.155 -10.225 1.00 84.88 274 ALA A C 1
ATOM 2139 O O . ALA A 1 274 ? 20.633 0.177 -10.959 1.00 84.88 274 ALA A O 1
ATOM 2140 N N . CYS A 1 275 ? 19.804 1.476 -9.336 1.00 89.56 275 CYS A N 1
ATOM 2141 C CA . CYS A 1 275 ? 18.561 0.704 -9.216 1.00 89.56 275 CYS A CA 1
ATOM 2142 C C . CYS A 1 275 ? 17.688 0.828 -10.472 1.00 89.56 275 CYS A C 1
ATOM 2144 O O . CYS A 1 275 ? 17.213 -0.175 -11.002 1.00 89.56 275 CYS A O 1
ATOM 2146 N N . ARG A 1 276 ? 17.522 2.046 -11.003 1.00 91.38 276 ARG A N 1
ATOM 2147 C CA . ARG A 1 276 ? 16.815 2.251 -12.273 1.00 91.38 276 ARG A CA 1
ATOM 2148 C C . ARG A 1 276 ? 17.472 1.474 -13.412 1.00 91.38 276 ARG A C 1
ATOM 2150 O O . ARG A 1 276 ? 16.758 0.842 -14.181 1.00 91.38 276 ARG A O 1
ATOM 2157 N N . ASP A 1 277 ? 18.793 1.516 -13.519 1.00 92.38 277 ASP A N 1
ATOM 2158 C CA . ASP A 1 277 ? 19.551 0.841 -14.571 1.00 92.38 277 ASP A CA 1
ATOM 2159 C C . ASP A 1 277 ? 19.410 -0.679 -14.455 1.00 92.38 277 ASP A C 1
ATOM 2161 O O . ASP A 1 277 ? 19.207 -1.350 -15.464 1.00 92.38 277 ASP A O 1
ATOM 2165 N N . LEU A 1 278 ? 19.423 -1.219 -13.231 1.00 95.25 278 LEU A N 1
ATOM 2166 C CA . LEU A 1 278 ? 19.132 -2.626 -12.959 1.00 95.25 278 LEU A CA 1
ATOM 2167 C C . LEU A 1 278 ? 17.735 -3.019 -13.461 1.00 95.25 278 LEU A C 1
ATOM 2169 O O . LEU A 1 278 ? 17.606 -3.988 -14.210 1.00 95.25 278 LEU A O 1
ATOM 2173 N N . LEU A 1 279 ? 16.703 -2.262 -13.071 1.00 96.56 279 LEU A N 1
ATOM 2174 C CA . LEU A 1 279 ? 15.315 -2.515 -13.466 1.00 96.56 279 LEU A CA 1
ATOM 2175 C C . LEU A 1 279 ? 15.153 -2.413 -14.986 1.00 96.56 279 LEU A C 1
ATOM 2177 O O . LEU A 1 279 ? 14.628 -3.331 -15.612 1.00 96.56 279 LEU A O 1
ATOM 2181 N N . MET A 1 280 ? 15.659 -1.335 -15.589 1.00 95.75 280 MET A N 1
ATOM 2182 C CA . MET A 1 280 ? 15.633 -1.129 -17.036 1.00 95.75 280 MET A CA 1
ATOM 2183 C C . MET A 1 280 ? 16.323 -2.269 -17.771 1.00 95.75 280 MET A C 1
ATOM 2185 O O 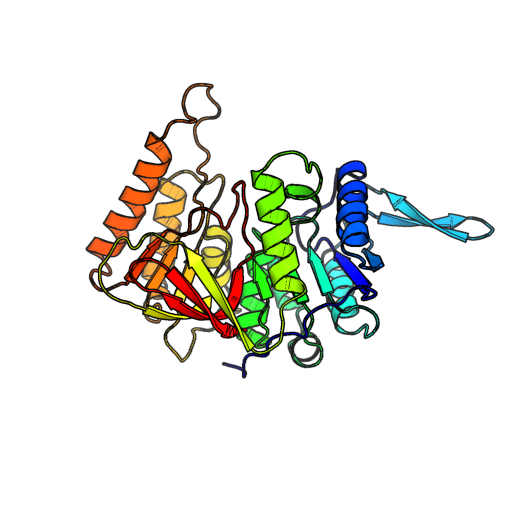. MET A 1 280 ? 15.716 -2.844 -18.666 1.00 95.75 280 MET A O 1
ATOM 2189 N N . ARG A 1 281 ? 17.544 -2.642 -17.366 1.00 97.06 281 ARG A N 1
ATOM 2190 C CA . ARG A 1 281 ? 18.301 -3.748 -17.965 1.00 97.06 281 ARG A CA 1
ATOM 2191 C C . ARG A 1 281 ? 17.537 -5.062 -17.874 1.00 97.06 281 ARG A C 1
ATOM 2193 O O . ARG A 1 281 ? 17.473 -5.795 -18.856 1.00 97.06 281 ARG A O 1
ATOM 2200 N N . PHE A 1 282 ? 16.971 -5.374 -16.710 1.00 98.25 282 PHE A N 1
ATOM 2201 C CA . PHE A 1 282 ? 16.213 -6.605 -16.508 1.00 98.25 282 PHE A CA 1
ATOM 2202 C C . PHE A 1 282 ? 14.996 -6.660 -17.4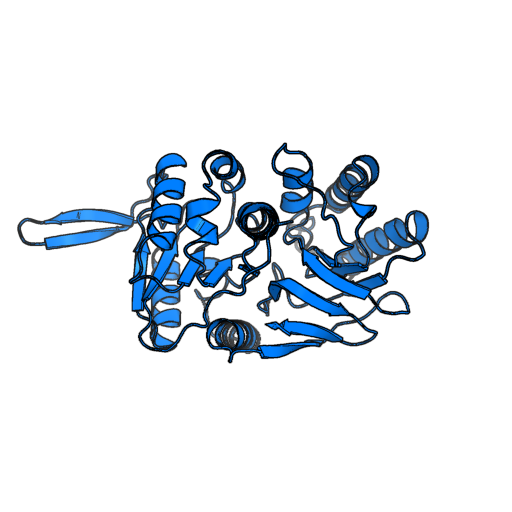39 1.00 98.25 282 PHE A C 1
ATOM 2204 O O . PHE A 1 282 ? 14.863 -7.587 -18.239 1.00 98.25 282 PHE A O 1
ATOM 2211 N N . PHE A 1 283 ? 14.137 -5.639 -17.401 1.00 98.00 283 PHE A N 1
ATOM 2212 C CA . PHE A 1 283 ? 12.907 -5.643 -18.190 1.00 98.00 283 PHE A CA 1
ATOM 2213 C C . PHE A 1 283 ? 13.156 -5.460 -19.688 1.00 98.00 283 PHE A C 1
ATOM 2215 O O . PHE A 1 283 ? 12.499 -6.130 -20.473 1.00 98.00 283 PHE A O 1
ATOM 2222 N N . SER A 1 284 ? 14.141 -4.667 -20.117 1.00 96.12 284 SER A N 1
ATOM 2223 C CA . SER A 1 284 ? 14.479 -4.564 -21.543 1.00 96.12 284 SER A CA 1
ATOM 2224 C C . SER A 1 284 ? 15.012 -5.877 -22.119 1.00 96.12 284 SER A C 1
ATOM 2226 O O . SER A 1 284 ? 14.854 -6.123 -23.310 1.00 96.12 284 SER A O 1
ATOM 2228 N N . THR A 1 285 ? 15.653 -6.710 -21.291 1.00 97.56 285 THR A N 1
ATOM 2229 C CA . THR A 1 285 ? 16.221 -7.998 -21.717 1.00 97.56 285 THR A CA 1
ATOM 2230 C C . THR A 1 285 ? 15.154 -9.086 -21.797 1.00 97.56 285 THR A C 1
ATOM 2232 O O . THR A 1 285 ? 15.077 -9.791 -22.799 1.00 97.56 285 THR A O 1
ATOM 2235 N N . TYR A 1 286 ? 14.326 -9.228 -20.757 1.00 97.81 286 TYR A N 1
ATOM 2236 C CA . TYR A 1 286 ? 13.390 -10.356 -20.642 1.00 97.81 286 TYR A CA 1
ATOM 2237 C C . TYR A 1 286 ? 11.947 -10.008 -21.033 1.00 97.81 286 TYR A C 1
ATOM 2239 O O . TYR A 1 286 ? 11.166 -10.907 -21.330 1.00 97.81 286 TYR A O 1
ATOM 2247 N N . TYR A 1 287 ? 11.589 -8.720 -21.059 1.00 97.50 287 TYR A N 1
ATOM 2248 C CA . TYR A 1 287 ? 10.234 -8.229 -21.332 1.00 97.50 287 TYR A CA 1
ATOM 2249 C C . TYR A 1 287 ? 10.246 -6.940 -22.186 1.00 97.50 287 TYR A C 1
ATOM 2251 O O . TYR A 1 287 ? 9.726 -5.908 -21.755 1.00 97.50 287 TYR A O 1
ATOM 2259 N N . PRO A 1 288 ? 10.812 -6.959 -23.409 1.00 95.12 288 PRO A N 1
ATOM 2260 C CA . PRO A 1 288 ? 11.068 -5.750 -24.208 1.00 95.12 288 PRO A CA 1
ATOM 2261 C C . PRO A 1 288 ? 9.813 -4.953 -24.604 1.00 95.12 288 PRO A C 1
ATOM 2263 O O . PRO A 1 288 ? 9.920 -3.792 -24.995 1.00 95.12 288 PRO A O 1
ATOM 2266 N N . HIS A 1 289 ? 8.627 -5.560 -24.509 1.00 94.75 289 HIS A N 1
ATOM 2267 C CA . HIS A 1 289 ? 7.338 -4.926 -24.807 1.00 94.75 289 HIS A CA 1
ATOM 2268 C C . HIS A 1 289 ? 6.570 -4.479 -23.554 1.00 94.75 289 HIS A C 1
ATOM 2270 O O . HIS A 1 289 ? 5.464 -3.958 -23.672 1.00 94.75 289 HIS A O 1
ATOM 2276 N N . MET A 1 290 ? 7.128 -4.690 -22.359 1.00 97.38 290 MET A N 1
ATOM 2277 C CA . MET A 1 290 ? 6.510 -4.267 -21.107 1.00 97.38 290 MET A CA 1
ATOM 2278 C C . MET A 1 290 ? 6.494 -2.742 -21.020 1.00 97.38 290 MET A C 1
ATOM 2280 O O . MET A 1 290 ? 7.528 -2.095 -21.189 1.00 97.38 290 MET A O 1
ATOM 2284 N N . TYR A 1 291 ? 5.338 -2.164 -20.698 1.00 98.19 291 TYR A N 1
ATOM 2285 C CA . TYR A 1 291 ? 5.260 -0.746 -20.369 1.00 98.19 291 TYR A CA 1
ATOM 2286 C C . TYR A 1 291 ? 5.922 -0.491 -19.007 1.00 98.19 291 TYR A C 1
ATOM 2288 O O . TYR A 1 291 ? 5.541 -1.110 -18.015 1.00 98.19 291 TYR A O 1
ATOM 2296 N N . LEU A 1 292 ? 6.891 0.423 -18.932 1.00 98.25 292 LEU A N 1
ATOM 2297 C CA . LEU A 1 292 ? 7.608 0.763 -17.700 1.00 98.25 292 LEU A CA 1
ATOM 2298 C C . LEU A 1 292 ? 7.494 2.262 -17.422 1.00 98.25 292 LEU A C 1
ATOM 2300 O O . LEU A 1 292 ? 7.759 3.076 -18.307 1.00 98.25 292 LEU A O 1
ATOM 2304 N N . ALA A 1 293 ? 7.174 2.642 -16.186 1.00 97.56 293 ALA A N 1
ATOM 2305 C CA . ALA A 1 293 ? 7.115 4.044 -15.776 1.00 97.56 293 ALA A CA 1
ATOM 2306 C C . ALA A 1 293 ? 7.503 4.256 -14.314 1.00 97.56 293 ALA A C 1
ATOM 2308 O O . ALA A 1 293 ? 7.355 3.366 -13.485 1.00 97.56 293 ALA A O 1
ATOM 2309 N N . SER A 1 294 ? 7.956 5.462 -13.978 1.00 95.88 294 SER A N 1
ATOM 2310 C CA . SER A 1 294 ? 8.285 5.861 -12.608 1.00 95.88 294 SER A CA 1
ATOM 2311 C C . SER A 1 294 ? 7.272 6.841 -12.025 1.00 95.88 294 SER A C 1
ATOM 2313 O O . SER A 1 294 ? 6.935 7.850 -12.644 1.00 95.88 294 SER A O 1
ATOM 2315 N N . LEU A 1 295 ? 6.869 6.571 -10.785 1.00 95.19 295 LEU A N 1
ATOM 2316 C CA . LEU A 1 295 ? 6.000 7.366 -9.931 1.00 95.19 295 LEU A CA 1
ATOM 2317 C C . LEU A 1 295 ? 6.749 7.702 -8.617 1.00 95.19 295 LEU A C 1
ATOM 2319 O O . LEU A 1 295 ? 6.512 7.086 -7.579 1.00 95.19 295 LEU A O 1
ATOM 2323 N N . PRO A 1 296 ? 7.674 8.681 -8.627 1.00 83.44 296 PRO A N 1
ATOM 2324 C CA . PRO A 1 296 ? 8.715 8.855 -7.598 1.00 83.44 296 PRO A CA 1
ATOM 2325 C C . PRO A 1 296 ? 8.220 9.297 -6.208 1.00 83.44 296 PRO A C 1
ATOM 2327 O O . PRO A 1 296 ? 9.020 9.407 -5.276 1.00 83.44 296 PRO A O 1
ATOM 2330 N N . PHE A 1 297 ? 6.922 9.571 -6.060 1.00 90.69 297 PHE A N 1
ATOM 2331 C CA . PHE A 1 297 ? 6.308 10.072 -4.830 1.00 90.69 297 PHE A CA 1
ATOM 2332 C C . PHE A 1 297 ? 5.315 9.090 -4.199 1.00 90.69 297 PHE A C 1
ATOM 2334 O O . PHE A 1 297 ? 4.415 9.528 -3.500 1.00 90.69 297 PHE A O 1
ATOM 2341 N N . VAL A 1 298 ? 5.432 7.784 -4.441 1.00 94.69 298 VAL A N 1
ATOM 2342 C CA . VAL A 1 298 ? 4.637 6.754 -3.746 1.00 94.69 298 VAL A CA 1
ATOM 2343 C C . VAL A 1 298 ? 5.576 5.678 -3.213 1.00 94.69 298 VAL A C 1
ATOM 2345 O O . VAL A 1 298 ? 6.362 5.138 -3.987 1.00 94.69 298 VAL A O 1
ATOM 2348 N N . GLY A 1 299 ? 5.487 5.362 -1.918 1.00 92.62 299 GLY A N 1
ATOM 2349 C CA . GLY A 1 299 ? 6.391 4.422 -1.240 1.00 92.62 299 GLY A CA 1
ATOM 2350 C C . GLY A 1 299 ? 7.112 5.063 -0.056 1.00 92.62 299 GLY A C 1
ATOM 2351 O O . GLY A 1 299 ? 6.653 6.070 0.486 1.00 92.62 299 GLY A O 1
ATOM 2352 N N . HIS A 1 300 ? 8.245 4.497 0.353 1.00 91.81 300 HIS A N 1
ATOM 2353 C CA . HIS A 1 300 ? 9.082 5.027 1.438 1.00 91.81 300 HIS A CA 1
ATOM 2354 C C . HIS A 1 300 ? 9.848 6.301 1.028 1.00 91.81 300 HIS A C 1
ATOM 2356 O O . HIS A 1 300 ? 11.072 6.314 0.900 1.00 91.81 300 HIS A O 1
ATOM 2362 N N . THR A 1 301 ? 9.119 7.396 0.819 1.00 89.94 301 THR A N 1
ATOM 2363 C CA . THR A 1 301 ? 9.641 8.689 0.357 1.00 89.94 301 THR A CA 1
ATOM 2364 C C . THR A 1 301 ? 8.911 9.864 1.011 1.00 89.94 301 THR A C 1
ATOM 2366 O O . THR A 1 301 ? 7.904 9.700 1.691 1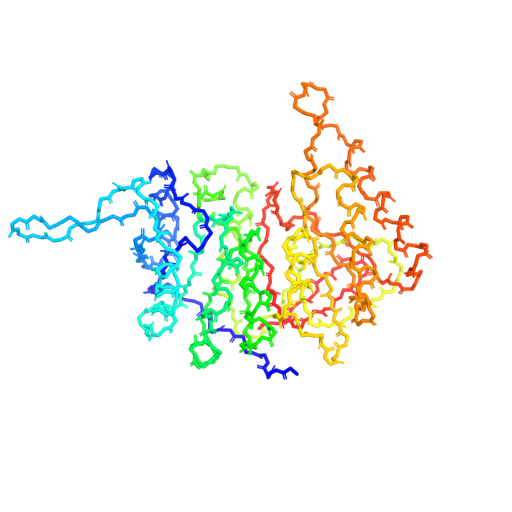.00 89.94 301 THR A O 1
ATOM 2369 N N . SER A 1 302 ? 9.421 11.081 0.821 1.00 87.62 302 SER A N 1
ATOM 2370 C CA . SER A 1 302 ? 8.753 12.313 1.247 1.00 87.62 302 SER A CA 1
ATOM 2371 C C . SER A 1 302 ? 8.791 13.344 0.109 1.00 87.62 302 SER A C 1
ATOM 2373 O O . SER A 1 302 ? 9.887 13.796 -0.272 1.00 87.62 302 SER A O 1
ATOM 2375 N N . PRO A 1 303 ? 7.630 13.745 -0.451 1.00 91.69 303 PRO A N 1
ATOM 2376 C CA . PRO A 1 303 ? 6.263 13.368 -0.052 1.00 91.69 303 PRO A CA 1
ATOM 2377 C C . PRO A 1 303 ? 5.910 11.907 -0.384 1.00 91.69 303 PRO A C 1
ATOM 2379 O O . PRO A 1 303 ? 6.495 11.341 -1.301 1.00 91.69 303 PRO A O 1
ATOM 2382 N N . ASN A 1 304 ? 4.919 11.347 0.314 1.00 93.94 304 ASN A N 1
ATOM 2383 C CA . ASN A 1 304 ? 4.329 10.031 0.044 1.00 93.94 304 ASN A CA 1
ATOM 2384 C C . ASN A 1 304 ? 2.854 10.219 -0.347 1.00 93.94 304 ASN A C 1
ATOM 2386 O O . ASN A 1 304 ? 2.024 10.640 0.459 1.00 93.94 304 ASN A O 1
ATOM 2390 N N . LEU A 1 305 ? 2.531 9.993 -1.613 1.00 95.75 305 LEU A N 1
ATOM 2391 C CA . LEU A 1 305 ? 1.196 10.145 -2.172 1.00 95.75 305 LEU A CA 1
ATOM 2392 C C . LEU A 1 305 ? 0.402 8.853 -1.984 1.00 95.75 305 LEU A C 1
ATOM 2394 O O . LEU A 1 305 ? 0.941 7.751 -2.018 1.00 95.75 305 LEU A O 1
ATOM 2398 N N . THR A 1 306 ? -0.908 8.995 -1.809 1.00 97.12 306 THR A N 1
ATOM 2399 C CA . THR A 1 306 ? -1.806 7.849 -1.645 1.00 97.12 306 THR A CA 1
ATOM 2400 C C . THR A 1 306 ? -2.202 7.264 -2.997 1.00 97.12 306 THR A C 1
ATOM 2402 O O . THR A 1 306 ? -2.667 7.993 -3.876 1.00 97.12 306 THR A O 1
ATOM 2405 N N . LEU A 1 307 ? -2.079 5.943 -3.135 1.00 97.94 307 LEU A N 1
ATOM 2406 C CA . LEU A 1 307 ? -2.350 5.200 -4.363 1.00 97.94 307 LEU A CA 1
ATOM 2407 C C . LEU A 1 307 ? -3.397 4.093 -4.112 1.00 97.94 307 LEU A C 1
ATOM 2409 O O . LEU A 1 307 ? -3.186 3.247 -3.243 1.00 97.94 307 LEU A O 1
ATOM 2413 N N . PRO A 1 308 ? -4.535 4.072 -4.827 1.00 97.44 308 PRO A N 1
ATOM 2414 C CA . PRO A 1 308 ? -5.546 3.032 -4.669 1.00 97.44 308 PRO A CA 1
ATOM 2415 C C . PRO A 1 308 ? -5.151 1.741 -5.403 1.00 97.44 308 PRO A C 1
ATOM 2417 O O . PRO A 1 308 ? -5.017 1.714 -6.624 1.00 97.44 308 PRO A O 1
ATOM 2420 N N . LEU A 1 309 ? -5.012 0.653 -4.657 1.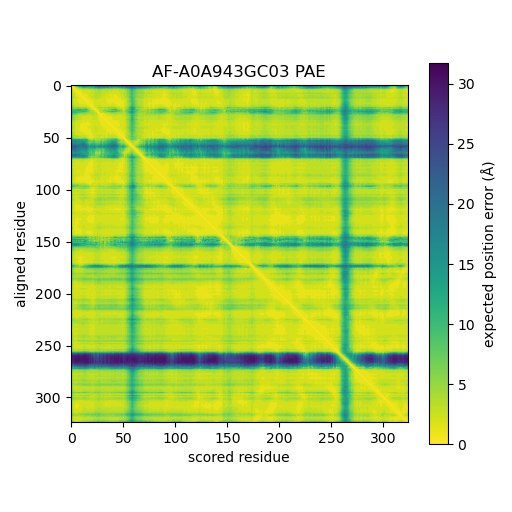00 98.31 309 LEU A N 1
ATOM 2421 C CA . LEU A 1 309 ? -4.739 -0.686 -5.166 1.00 98.31 309 LEU A CA 1
ATOM 2422 C C . LEU A 1 309 ? -6.054 -1.446 -5.387 1.00 98.31 309 LEU A C 1
ATOM 2424 O O . LEU A 1 309 ? -6.959 -1.396 -4.558 1.00 98.31 309 LEU A O 1
ATOM 2428 N N . GLY A 1 310 ? -6.158 -2.148 -6.513 1.00 97.12 310 GLY A N 1
ATOM 2429 C CA . GLY A 1 310 ? -7.334 -2.871 -7.012 1.00 97.12 310 GLY A CA 1
ATOM 2430 C C . GLY A 1 310 ? -8.206 -2.062 -7.981 1.00 97.12 310 GLY A C 1
ATOM 2431 O O . GLY A 1 310 ? -8.991 -2.642 -8.742 1.00 97.12 310 GLY A O 1
ATOM 2432 N N . ALA A 1 311 ? -8.054 -0.735 -7.982 1.00 96.56 311 ALA A N 1
ATOM 2433 C CA . ALA A 1 311 ? -8.757 0.175 -8.881 1.00 96.56 311 ALA A CA 1
ATOM 2434 C C . ALA A 1 311 ? -8.279 0.020 -10.332 1.00 96.56 311 ALA A C 1
ATOM 2436 O O . ALA A 1 311 ? -7.145 -0.398 -10.579 1.00 96.56 311 ALA A O 1
ATOM 2437 N N . MET A 1 312 ? -9.147 0.358 -11.289 1.00 96.62 312 MET A N 1
ATOM 2438 C CA . MET A 1 312 ? -8.768 0.388 -12.700 1.00 96.62 312 MET A CA 1
ATOM 2439 C C . MET A 1 312 ? -7.884 1.604 -12.959 1.00 96.62 312 MET A C 1
ATOM 2441 O O . MET A 1 312 ? -8.230 2.717 -12.555 1.00 96.62 312 MET A O 1
ATOM 2445 N N . ALA A 1 313 ? -6.751 1.390 -13.622 1.00 97.56 313 ALA A N 1
ATOM 2446 C CA . ALA A 1 313 ? -5.808 2.443 -13.940 1.00 97.56 313 ALA A CA 1
ATOM 2447 C C . ALA A 1 313 ? -5.353 2.370 -15.400 1.00 97.56 313 ALA A C 1
ATOM 2449 O O . ALA A 1 313 ? -5.309 1.296 -16.001 1.00 97.56 313 ALA A O 1
ATOM 2450 N N . ARG A 1 314 ? -4.996 3.529 -15.956 1.00 98.12 314 ARG A N 1
ATOM 2451 C CA . ARG A 1 314 ? -4.377 3.675 -17.275 1.00 98.12 314 ARG A CA 1
ATOM 2452 C C . ARG A 1 314 ? -3.136 4.544 -17.158 1.00 98.12 314 ARG A C 1
ATOM 2454 O O . ARG A 1 314 ? -3.174 5.615 -16.554 1.00 98.12 314 ARG A O 1
ATOM 2461 N N . ALA A 1 315 ? -2.049 4.071 -17.738 1.00 97.75 315 ALA A N 1
ATOM 2462 C CA . ALA A 1 315 ? -0.743 4.692 -17.716 1.00 97.75 315 ALA A CA 1
ATOM 2463 C C . ALA A 1 315 ? -0.340 5.083 -19.147 1.00 97.75 315 ALA A C 1
ATOM 2465 O O . ALA A 1 315 ? -0.366 4.234 -20.034 1.00 97.75 315 ALA A O 1
ATOM 2466 N N . ASP A 1 316 ? 0.007 6.354 -19.366 1.00 95.81 316 ASP A N 1
ATOM 2467 C CA . ASP A 1 316 ? 0.520 6.883 -20.641 1.00 95.81 316 ASP A CA 1
ATOM 2468 C C . ASP A 1 316 ? 1.920 7.518 -20.479 1.00 95.81 316 ASP A C 1
ATOM 2470 O O . ASP A 1 316 ? 2.620 7.271 -19.504 1.00 95.81 316 ASP A O 1
ATOM 2474 N N . GLN A 1 317 ? 2.372 8.352 -21.413 1.00 93.62 317 GLN A N 1
ATOM 2475 C CA . GLN A 1 317 ? 3.702 8.978 -21.350 1.00 93.62 317 GLN A CA 1
ATOM 2476 C C . GLN A 1 317 ? 3.961 9.856 -20.111 1.00 93.62 317 GLN A C 1
ATOM 2478 O O . GLN A 1 317 ? 5.116 10.050 -19.719 1.00 93.62 317 GLN A O 1
ATOM 2483 N N . HIS A 1 318 ? 2.917 10.429 -19.509 1.00 94.38 318 HIS A N 1
ATOM 2484 C CA . HIS A 1 318 ? 3.060 11.518 -18.537 1.00 94.38 318 HIS A CA 1
ATOM 2485 C C . HIS A 1 318 ? 2.217 11.346 -17.275 1.00 94.38 318 HIS A C 1
ATOM 2487 O O . HIS A 1 318 ? 2.445 12.043 -16.281 1.00 94.38 318 HIS A O 1
ATOM 2493 N N . ARG A 1 319 ? 1.208 10.472 -17.296 1.00 95.81 319 ARG A N 1
ATOM 2494 C CA . ARG A 1 319 ? 0.231 10.405 -16.208 1.00 95.81 319 ARG A CA 1
ATOM 2495 C C . ARG A 1 319 ? -0.349 9.020 -15.983 1.00 95.81 319 ARG A C 1
ATOM 2497 O O . ARG A 1 319 ? -0.742 8.325 -16.915 1.00 95.81 319 ARG A O 1
ATOM 2504 N N . LEU A 1 320 ? -0.478 8.675 -14.707 1.00 97.50 320 LEU A N 1
ATOM 2505 C CA . LEU A 1 320 ? -1.270 7.548 -14.242 1.00 97.50 320 LEU A CA 1
ATOM 2506 C C . LEU A 1 320 ? -2.670 8.056 -13.894 1.00 97.50 320 LEU A C 1
ATOM 2508 O O . LEU A 1 320 ? -2.833 8.877 -12.987 1.00 97.50 320 LEU A O 1
ATOM 2512 N N . GLN A 1 321 ? -3.669 7.587 -14.630 1.00 97.44 321 GLN A N 1
ATOM 2513 C CA . GLN A 1 321 ? -5.077 7.886 -14.407 1.00 97.44 321 GLN A CA 1
ATOM 2514 C C . GLN A 1 321 ? -5.744 6.723 -13.677 1.00 97.44 321 GLN A C 1
ATOM 2516 O O . GLN A 1 321 ? -5.519 5.576 -14.048 1.00 97.44 321 GLN A O 1
ATOM 2521 N N . ILE A 1 322 ? -6.534 6.999 -12.638 1.00 96.31 322 ILE A N 1
ATOM 2522 C CA . ILE A 1 322 ? -7.140 5.962 -11.791 1.00 96.31 322 ILE A CA 1
ATOM 2523 C C . ILE A 1 322 ? -8.602 6.290 -11.502 1.00 96.31 322 ILE A C 1
ATOM 2525 O O . ILE A 1 322 ? -8.911 7.407 -11.085 1.00 96.31 322 ILE A O 1
ATOM 2529 N N . GLU A 1 323 ? -9.484 5.316 -11.698 1.00 92.81 323 GLU A N 1
ATOM 2530 C CA . GLU A 1 323 ? -10.932 5.462 -11.532 1.00 92.81 323 GLU A CA 1
ATOM 2531 C C . GLU A 1 323 ? -11.401 4.907 -10.179 1.00 92.81 323 GLU A C 1
ATOM 2533 O O . GLU A 1 323 ? -11.161 3.739 -9.858 1.00 92.81 323 GLU A O 1
ATOM 2538 N N . LEU A 1 324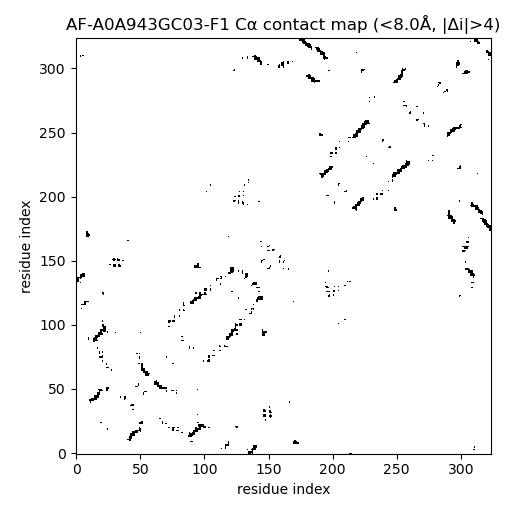 ? -12.077 5.749 -9.386 1.00 89.62 324 LEU A N 1
ATOM 2539 C CA . LEU A 1 324 ? -12.617 5.436 -8.054 1.00 89.62 324 LEU A CA 1
ATOM 2540 C C . LEU A 1 324 ? -14.040 5.940 -7.850 1.00 89.62 324 LEU A C 1
ATOM 2542 O O . LEU A 1 324 ? -14.369 6.983 -8.437 1.00 89.62 324 LEU A O 1
#

Radius of gyration: 19.31 Å; Cα contacts (8 Å, |Δi|>4): 716; chains: 1; bounding box: 50×42×66 Å

Mean predicted aligned error: 5.44 Å

Sequence (324 aa):
MSPVTIPPSLRPGDTVALVAPGAAVKNPLGLFRAVQFYQSLGLNVTIFPSCGMKRHKTQNDTKLIFCEEEVSDAQKLRELQRCFRDDTIKGIFCVRGGYGCIRLLQGLSKNVFAENPKVFCGYSDITFLHLWFVLHAGLVTFHAPMALADFSDIGTAKQRLTCASFARMIFRKNRTLFTLPMTAWTTGEAAGRLIGGNLSCVCAFVSTSFWTEPDEPFLLFIEEVNEPLYRVERMLWVLHYSGFFSKVCGIVFGSFTMDGCNSSACSSKTDRHACRDLLMRFFSTYYPHMYLASLPFVGHTSPNLTLPLGAMARADQHRLQIEL

Solvent-accessible surface area (backbone atoms only — not comparable to full-atom values): 16694 Å² total; per-residue (Å²): 118,55,78,70,42,77,36,63,59,56,54,72,69,39,27,30,33,38,35,21,58,28,29,76,46,90,51,70,68,28,47,52,38,19,51,52,51,45,39,74,66,39,32,40,79,45,80,39,51,37,50,15,38,39,83,44,74,52,101,87,48,79,45,78,41,84,36,83,67,80,69,51,65,71,54,32,48,50,50,54,54,45,51,41,69,34,83,72,41,50,31,39,38,27,35,45,30,69,58,47,31,71,78,41,57,87,76,63,54,48,67,55,49,50,76,32,60,40,37,39,35,23,40,53,36,38,20,42,52,47,45,47,31,31,56,64,28,7,32,33,28,29,43,22,74,21,33,45,82,53,40,43,69,77,82,51,75,41,41,51,49,19,53,49,37,40,50,53,62,45,56,37,62,87,76,37,76,45,76,43,76,33,46,43,77,44,78,69,67,32,64,22,36,26,42,57,37,24,44,70,43,48,50,54,43,63,74,39,94,82,48,69,86,65,86,60,54,23,25,35,35,36,19,40,62,64,45,42,68,71,56,54,53,50,43,53,50,52,37,55,75,70,51,62,60,77,44,47,48,19,40,39,32,28,17,66,42,67,39,86,44,93,54,104,78,50,92,53,74,63,60,56,49,50,52,50,51,50,52,49,52,51,39,55,70,80,40,69,83,52,27,36,29,38,32,73,41,28,50,78,49,85,34,24,38,49,42,65,32,46,31,48,28,40,37,44,66,50,36,41,37,36,53,72

Nearest PDB structures (foldseek):
  1zrs-assembly1_A  TM=8.733E-01  e=2.650E-22  Pseudomonas aeruginosa
  2aum-assembly1_A  TM=8.752E-01  e=3.758E-22  Pseudomonas aeruginosa
  2aun-assembly1_B  TM=8.642E-01  e=3.546E-22  Pseudomonas aeruginosa
  1zrs-assembly1_B  TM=8.627E-01  e=3.156E-22  Pseudomonas aeruginosa
  2aum-assembly1_B  TM=8.625E-01  e=4.223E-22  Pseudomonas aeruginosa

Foldseek 3Di:
DPAADEADFDDQAAEAEEAALFDEADDVLLLVLLCVLVVVLNYHYDYDCNNQWDWDDDPVDTDTDGHRDHDDNVRSLVVVLVLQVDPSHQYYAYQAHHGRNLVNLVVDDLCSPLVRAHEYEEADNCLLVLQLCCPRNSYKYKDADHSRQQRSDDDDPLSVQRSVLRSCVRNDDAFDKDKAWWAWPDADKFKAFEHEGELVNRLVSLVDPSDDQDPAAHEYEYEYAAADLVVVLVSVVSCVVSCVCVRHQAYEYEAYHYDDPPDPPPPDPVVVVVNVCSVCVSCCVPPVNHTYMYRHQDHPDGNHHMDIGSFIWMDHRTIIITTD